Protein AF-0000000077402066 (afdb_homodimer)

Secondary structure (DSSP, 8-state):
-----------------------PPPGGG--HHHHHHHHHHHSGGGHHHHHHHHHHTT--HHHHTT--HHHHHHTT---HHHHHHHHHHHHHHHHHHHHHHHHHHHHHHHHHT--/-----------------------PPPGGG--HHHHHHHHHHHSGGGHHHHHHHHHHHT--HHHHTT--HHHHHHTT---HHHHHHHHHHHHHHHHHHHHHHHHHHHHHHHHHT--

InterPro domains:
  IPR001660 Sterile alpha motif domain [PF07647] (29-94)
  IPR001660 Sterile alpha motif domain [PS50105] (30-96)
  IPR001660 Sterile alpha motif domain [SM00454] (27-96)
  IPR013761 Sterile alpha motif/pointed domain superfamily [G3DSA:1.10.150.50] (25-103)
  IPR013761 Sterile alpha motif/pointed domain superfamily [SSF47769] (22-97)
  IPR052268 Sterile alpha motif domain-containing protein [PTHR20843] (14-109)

Foldseek 3Di:
DDPPDDPPPPDPPPPPPVPPPPPDDQLLPFWLVSVLVLCCVQVVVCSVPCNVLSVVVRDGSNNLLVDDLVNLVVSPDPPPVSSVSSRVSSVVSNVVSVVVVVVVVVVVVCVVPPD/DDPPPPPPPPPPPPPPPVPPPPPDDQLLPFWLVSVLVLCCVQVVVCSVPCSVLSVVVRDGSNNLLVDDLVNLVVSPDPPPVSSVSSRVSSVVSNVVSVVVVVVVVVVVVCVVPPD

Solvent-accessible surface area (backbone atoms only — not comparable to full-atom values): 13795 Å² total; per-residue (Å²): 132,80,74,80,77,79,80,72,77,73,78,78,76,73,77,74,76,75,82,61,75,71,71,76,80,58,53,67,71,32,45,45,70,53,40,50,53,51,39,44,73,76,40,45,94,45,29,89,78,42,50,65,48,42,58,73,66,59,38,22,23,52,53,54,70,65,58,47,69,67,56,49,38,71,66,67,48,74,56,61,70,58,43,53,50,51,45,52,52,47,52,52,49,49,43,52,50,47,50,51,51,51,52,51,52,52,52,54,53,50,59,71,68,49,132,137,79,83,75,74,74,77,74,74,70,77,79,75,74,78,72,72,75,80,62,73,72,70,74,79,56,54,68,71,31,45,45,68,52,41,50,54,50,40,42,72,76,39,48,95,45,28,89,79,43,48,63,48,43,58,74,66,59,39,23,22,54,54,56,70,64,59,47,71,67,56,48,38,71,66,65,49,73,54,62,70,60,44,52,51,51,44,51,54,48,52,51,47,49,45,51,50,48,51,52,52,52,52,52,52,50,52,54,54,50,58,69,67,49,130

Radius of gyration: 27.54 Å; Cα contacts (8 Å, |Δi|>4): 153; chains: 2; bounding box: 32×54×142 Å

Organism: Artemia franciscana (NCBI:txid6661)

Nearest PDB structures (foldseek):
  8bw8-assembly1_A  TM=9.800E-01  e=1.047E-07  Drosophila melanogaster
  3bs7-assembly2_B  TM=9.885E-01  e=1.954E-06  Drosophila melanogaster
  8bw9-assembly1_A  TM=9.525E-01  e=2.067E-06  Drosophila melanogaster
  5j8y-assembly2_D  TM=9.025E-01  e=4.362E-03  Drosophila melanogaster
  5j8y-assembly1_C  TM=8.971E-01  e=1.073E-02  Drosophila melanogaster

Sequence (230 aa):
MGAKENEESLPFVARTKSNRTTRPKPVYLWNSADVLKWFRRHCGDYYSEYADLLTKHGISGSSLLQLNEVMIREMGMVNNEHVQEIWRQIMKLKLKADIMELREFEKKKDMVWAPMGAKENEESLPFVARTKSNRTTRPKPVYLWNSADVLKWFRRHCGDYYSEYADLLTKHGISGSSLLQLNEVMIREMGMVNNEHVQEIWRQIMKLKLKADIMELREFEKKKDMVWAP

Structure (mmCIF, N/CA/C/O backbone):
data_AF-0000000077402066-model_v1
#
loop_
_entity.id
_entity.type
_entity.pdbx_description
1 polymer 'SAM domain-containing protein'
#
loop_
_atom_site.group_PDB
_atom_site.id
_atom_site.type_symbol
_atom_site.label_atom_id
_atom_site.label_alt_id
_atom_site.label_comp_id
_atom_site.label_asym_id
_atom_site.label_entity_id
_atom_site.label_seq_id
_atom_site.pdbx_PDB_ins_code
_atom_site.Cartn_x
_atom_site.Cartn_y
_atom_site.Cartn_z
_atom_site.occupancy
_atom_site.B_iso_or_equiv
_atom_site.auth_seq_id
_atom_site.auth_comp_id
_atom_site.auth_asym_id
_atom_site.auth_atom_id
_atom_site.pdbx_PDB_model_num
ATOM 1 N N . MET A 1 1 ? 3.834 21.859 -71.562 1 26.5 1 MET A N 1
ATOM 2 C CA . MET A 1 1 ? 3.699 20.469 -71.188 1 26.5 1 MET A CA 1
ATOM 3 C C . MET A 1 1 ? 3.633 20.344 -69.625 1 26.5 1 MET A C 1
ATOM 5 O O . MET A 1 1 ? 3.861 19.25 -69.062 1 26.5 1 MET A O 1
ATOM 9 N N . GLY A 1 2 ? 3.562 21.391 -68.875 1 24.86 2 GLY A N 1
ATOM 10 C CA . GLY A 1 2 ? 3.971 21.328 -67.5 1 24.86 2 GLY A CA 1
ATOM 11 C C . GLY A 1 2 ? 3.02 20.531 -66.625 1 24.86 2 GLY A C 1
ATOM 12 O O . GLY A 1 2 ? 1.8 20.688 -66.75 1 24.86 2 GLY A O 1
ATOM 13 N N . ALA A 1 3 ? 3.455 19.422 -66.125 1 26.2 3 ALA A N 1
ATOM 14 C CA . ALA A 1 3 ? 2.752 18.391 -65.375 1 26.2 3 ALA A CA 1
ATOM 15 C C . ALA A 1 3 ? 2.23 18.938 -64 1 26.2 3 ALA A C 1
ATOM 17 O O . ALA A 1 3 ? 2.992 19.094 -63.062 1 26.2 3 ALA A O 1
ATOM 18 N N . LYS A 1 4 ? 1.676 20.094 -63.906 1 32.38 4 LYS A N 1
ATOM 19 C CA . LYS A 1 4 ? 1.382 20.453 -62.531 1 32.38 4 LYS A CA 1
ATOM 20 C C . LYS A 1 4 ? 0.689 19.297 -61.812 1 32.38 4 LYS A C 1
ATOM 22 O O . LYS A 1 4 ? -0.25 18.703 -62.344 1 32.38 4 LYS A O 1
ATOM 27 N N . GLU A 1 5 ? 1.432 18.578 -60.875 1 29.83 5 GLU A N 1
ATOM 28 C CA . GLU A 1 5 ? 1.21 17.5 -59.906 1 29.83 5 GLU A CA 1
ATOM 29 C C . GLU A 1 5 ? -0.039 17.766 -59.062 1 29.83 5 GLU A C 1
ATOM 31 O O . GLU A 1 5 ? -0.333 18.922 -58.719 1 29.83 5 GLU A O 1
ATOM 36 N N . ASN A 1 6 ? -1.051 16.984 -59.219 1 32.62 6 ASN A N 1
ATOM 37 C CA . ASN A 1 6 ? -2.318 16.797 -58.531 1 32.62 6 ASN A CA 1
ATOM 38 C C . ASN A 1 6 ? -2.129 16.828 -57 1 32.62 6 ASN A C 1
ATOM 40 O O . ASN A 1 6 ? -1.264 16.125 -56.469 1 32.62 6 ASN A O 1
ATOM 44 N N . GLU A 1 7 ? -2.295 18.031 -56.344 1 32.41 7 GLU A N 1
ATOM 45 C CA . GLU A 1 7 ? -2.354 18.312 -54.906 1 32.41 7 GLU A CA 1
ATOM 46 C C . GLU A 1 7 ? -3.205 17.266 -54.188 1 32.41 7 GLU A C 1
ATOM 48 O O . GLU A 1 7 ? -4.422 17.219 -54.375 1 32.41 7 GLU A O 1
ATOM 53 N N . GLU A 1 8 ? -2.727 16 -54.156 1 33 8 GLU A N 1
ATOM 54 C CA . GLU A 1 8 ? -3.428 14.961 -53.406 1 33 8 GLU A CA 1
ATOM 55 C C . GLU A 1 8 ? -3.824 15.445 -52.031 1 33 8 GLU A C 1
ATOM 57 O O . GLU A 1 8 ? -3.002 16.016 -51.312 1 33 8 GLU A O 1
ATOM 62 N N . SER A 1 9 ? -5.141 15.82 -51.844 1 35.78 9 SER A N 1
ATOM 63 C CA . SER A 1 9 ? -5.887 16.156 -50.656 1 35.78 9 SER A CA 1
ATOM 64 C C . SER A 1 9 ? -5.578 15.172 -49.531 1 35.78 9 SER A C 1
ATOM 66 O O . SER A 1 9 ? -5.766 13.961 -49.688 1 35.78 9 SER A O 1
ATOM 68 N N . LEU A 1 10 ? -4.465 15.406 -48.906 1 35.56 10 LEU A N 1
ATOM 69 C CA . LEU A 1 10 ? -4.051 14.578 -47.75 1 35.56 10 LEU A CA 1
ATOM 70 C C . LEU A 1 10 ? -5.227 14.297 -46.844 1 35.56 10 LEU A C 1
ATOM 72 O O . LEU A 1 10 ? -6.059 15.172 -46.594 1 35.56 10 LEU A O 1
ATOM 76 N N . PRO A 1 11 ? -5.664 13.055 -46.75 1 34.28 11 PRO A N 1
ATOM 77 C CA . PRO A 1 11 ? -6.777 12.586 -45.906 1 34.28 11 PRO A CA 1
ATOM 78 C C . PRO A 1 11 ? -6.734 13.141 -44.5 1 34.28 11 PRO A C 1
ATOM 80 O O . PRO A 1 11 ? -5.656 13.484 -44 1 34.28 11 PRO A O 1
ATOM 83 N N . PHE A 1 12 ? -7.738 13.891 -44.031 1 33.59 12 PHE A N 1
ATOM 84 C CA . PHE A 1 12 ? -8.117 14.352 -42.719 1 33.59 12 PHE A CA 1
ATOM 85 C C . PHE A 1 12 ? -7.922 13.242 -41.688 1 33.59 12 PHE A C 1
ATOM 87 O O . PHE A 1 12 ? -8.586 12.203 -41.75 1 33.59 12 PHE A O 1
ATOM 94 N N . VAL A 1 13 ? -6.781 12.82 -41.375 1 32.56 13 VAL A N 1
ATOM 95 C CA . VAL A 1 13 ? -6.559 11.922 -40.25 1 32.56 13 VAL A CA 1
ATOM 96 C C . VAL A 1 13 ? -7.422 12.359 -39.062 1 32.56 13 VAL A C 1
ATOM 98 O O . VAL A 1 13 ? -7.312 13.492 -38.594 1 32.56 13 VAL A O 1
ATOM 101 N N . ALA A 1 14 ? -8.602 11.875 -38.969 1 29.83 14 ALA A N 1
ATOM 102 C CA . ALA A 1 14 ? -9.562 11.969 -37.875 1 29.83 14 ALA A CA 1
ATOM 103 C C . ALA A 1 14 ? -8.867 11.883 -36.531 1 29.83 14 ALA A C 1
ATOM 105 O O . AL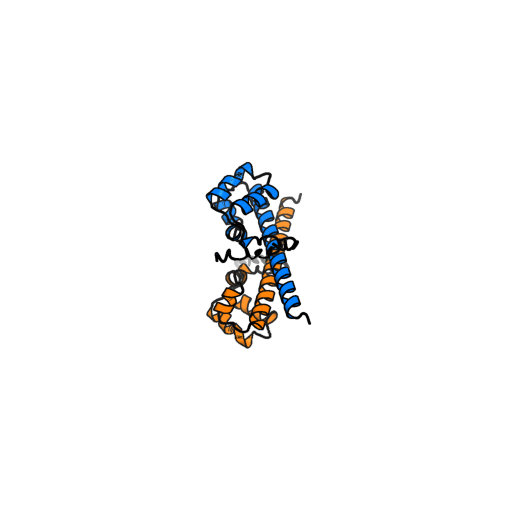A A 1 14 ? -8.148 10.922 -36.25 1 29.83 14 ALA A O 1
ATOM 106 N N . ARG A 1 15 ? -8.391 12.914 -35.969 1 31.98 15 ARG A N 1
ATOM 107 C CA . ARG A 1 15 ? -8.055 13.008 -34.531 1 31.98 15 ARG A CA 1
ATOM 108 C C . ARG A 1 15 ? -9.156 12.406 -33.688 1 31.98 15 ARG A C 1
ATOM 110 O O . ARG A 1 15 ? -10.266 12.945 -33.625 1 31.98 15 ARG A O 1
ATOM 117 N N . THR A 1 16 ? -9.562 11.133 -33.844 1 29.73 16 THR A N 1
ATOM 118 C CA . THR A 1 16 ? -10.531 10.547 -32.906 1 29.73 16 THR A CA 1
ATOM 119 C C . THR A 1 16 ? -10.25 10.984 -31.484 1 29.73 16 THR A C 1
ATOM 121 O O . THR A 1 16 ? -9.164 10.75 -30.953 1 29.73 16 THR A O 1
ATOM 124 N N . LYS A 1 17 ? -10.781 12.031 -31 1 34.97 17 LYS A N 1
ATOM 125 C CA . LYS A 1 17 ? -10.961 12.391 -29.594 1 34.97 17 LYS A CA 1
ATOM 126 C C . LYS A 1 17 ? -11.445 11.195 -28.781 1 34.97 17 LYS A C 1
ATOM 128 O O . LYS A 1 17 ? -12.562 10.719 -28.969 1 34.97 17 LYS A O 1
ATOM 133 N N . SER A 1 18 ? -10.914 10 -28.594 1 36.53 18 SER A N 1
ATOM 134 C CA . SER A 1 18 ? -11.438 8.945 -27.719 1 36.53 18 SER A CA 1
ATOM 135 C C . SER A 1 18 ? -12.086 9.531 -26.469 1 36.53 18 SER A C 1
ATOM 137 O O . SER A 1 18 ? -11.461 10.305 -25.734 1 36.53 18 SER A O 1
ATOM 139 N N . ASN A 1 19 ? -13.203 10.031 -26.281 1 36.97 19 ASN A N 1
ATOM 140 C CA . ASN A 1 19 ? -14.078 10.391 -25.172 1 36.97 19 ASN A CA 1
ATOM 141 C C . ASN A 1 19 ? -13.742 9.586 -23.922 1 36.97 19 ASN A C 1
ATOM 143 O O . ASN A 1 19 ? -14.633 9.227 -23.141 1 36.97 19 ASN A O 1
ATOM 147 N N . ARG A 1 20 ? -12.836 8.586 -23.859 1 42.88 20 ARG A N 1
ATOM 148 C CA . ARG A 1 20 ? -12.406 7.746 -22.75 1 42.88 20 ARG A CA 1
ATOM 149 C C . ARG A 1 20 ? -12.164 8.578 -21.484 1 42.88 20 ARG A C 1
ATOM 151 O O . ARG A 1 20 ? -11.414 9.555 -21.516 1 42.88 20 ARG A O 1
ATOM 158 N N . THR A 1 21 ? -13.109 8.977 -20.797 1 48.41 21 THR A N 1
ATOM 159 C CA . THR A 1 21 ? -12.836 9.508 -19.469 1 48.41 21 THR A CA 1
ATOM 160 C C . THR A 1 21 ? -11.445 9.102 -19 1 48.41 21 THR A C 1
ATOM 162 O O . THR A 1 21 ? -11.109 7.91 -18.984 1 48.41 21 THR A O 1
ATOM 165 N N . THR A 1 22 ? -10.461 9.836 -19.375 1 62.88 22 THR A N 1
ATOM 166 C CA . THR A 1 22 ? -9.055 9.531 -19.141 1 62.88 22 THR A CA 1
ATOM 167 C C . THR A 1 22 ? -8.852 8.945 -17.75 1 62.88 22 THR A C 1
ATOM 169 O O . THR A 1 22 ? -9.383 9.461 -16.766 1 62.88 22 THR A O 1
ATOM 172 N N . ARG A 1 23 ? -8.688 7.746 -17.656 1 76.88 23 ARG A N 1
ATOM 173 C CA . ARG A 1 23 ? -8.344 7.094 -16.406 1 76.88 23 ARG A CA 1
ATOM 174 C C . ARG A 1 23 ? -7.41 7.961 -15.57 1 76.88 23 ARG A C 1
ATOM 176 O O . ARG A 1 23 ? -6.469 8.555 -16.109 1 76.88 23 ARG A O 1
ATOM 183 N N . PRO A 1 24 ? -7.809 8.203 -14.461 1 88.25 24 PRO A N 1
ATOM 184 C CA . PRO A 1 24 ? -6.941 9.016 -13.609 1 88.25 24 PRO A CA 1
ATOM 185 C C . PRO A 1 24 ? -5.496 8.523 -13.594 1 88.25 24 PRO A C 1
ATOM 187 O O . PRO A 1 24 ? -5.25 7.312 -13.648 1 88.25 24 PRO A O 1
ATOM 190 N N . LYS A 1 25 ? -4.645 9.492 -13.727 1 95.06 25 LYS A N 1
ATOM 191 C CA . LYS A 1 25 ? -3.221 9.211 -13.578 1 95.06 25 LYS A CA 1
ATOM 192 C C . LYS A 1 25 ? -2.939 8.461 -12.281 1 95.06 25 LYS A C 1
ATOM 194 O O . LYS A 1 25 ? -3.311 8.922 -11.195 1 95.06 25 LYS A O 1
ATOM 199 N N . PRO A 1 26 ? -2.316 7.285 -12.352 1 96.5 26 PRO A N 1
ATOM 200 C CA . PRO A 1 26 ? -1.971 6.582 -11.109 1 96.5 26 PRO A CA 1
ATOM 201 C C . PRO A 1 26 ? -1.049 7.398 -10.211 1 96.5 26 PRO A C 1
ATOM 203 O O . PRO A 1 26 ? -0.18 8.125 -10.703 1 96.5 26 PRO A O 1
ATOM 206 N N . VAL A 1 27 ? -1.15 7.215 -8.961 1 98.25 27 VAL A N 1
ATOM 207 C CA . VAL A 1 27 ? -0.461 8.047 -7.98 1 98.25 27 VAL A CA 1
ATOM 208 C C . VAL A 1 27 ? 1.049 7.941 -8.18 1 98.25 27 VAL A C 1
ATOM 210 O O . VAL A 1 27 ? 1.766 8.938 -8.094 1 98.25 27 VAL A O 1
ATOM 213 N N . TYR A 1 28 ? 1.515 6.742 -8.398 1 96.44 28 TYR A N 1
ATOM 214 C CA . TYR A 1 28 ? 2.957 6.547 -8.5 1 96.44 28 TYR A CA 1
ATOM 215 C C . TYR A 1 28 ? 3.531 7.328 -9.672 1 96.44 28 TYR A C 1
ATOM 217 O O . TYR A 1 28 ? 4.746 7.512 -9.773 1 96.44 28 TYR A O 1
ATOM 225 N N . LEU A 1 29 ? 2.662 7.852 -10.516 1 97.81 29 LEU A N 1
ATOM 226 C CA . LEU A 1 29 ? 3.115 8.617 -11.672 1 97.81 29 LEU A CA 1
ATOM 227 C C . LEU A 1 29 ? 2.998 10.117 -11.406 1 97.81 29 LEU A C 1
ATOM 229 O O . LEU A 1 29 ? 3.346 10.93 -12.266 1 97.81 29 LEU A O 1
ATOM 233 N N . TRP A 1 30 ? 2.504 10.469 -10.281 1 98.69 30 TRP A N 1
ATOM 234 C CA . TRP A 1 30 ? 2.389 11.883 -9.93 1 98.69 30 TRP A CA 1
ATOM 235 C C . TRP A 1 30 ? 3.764 12.531 -9.828 1 98.69 30 TRP A C 1
ATOM 237 O O . TRP A 1 30 ? 4.703 11.938 -9.305 1 98.69 30 TRP A O 1
ATOM 247 N N . ASN A 1 31 ? 3.9 13.75 -10.32 1 98.5 31 ASN A N 1
ATOM 248 C CA . ASN A 1 31 ? 5.047 14.594 -10.008 1 98.5 31 ASN A CA 1
ATOM 249 C C . ASN A 1 31 ? 4.781 15.461 -8.781 1 98.5 31 ASN A C 1
ATOM 251 O O . ASN A 1 31 ? 3.738 15.328 -8.133 1 98.5 31 ASN A O 1
ATOM 255 N N . SER A 1 32 ? 5.738 16.344 -8.445 1 98.62 32 SER A N 1
ATOM 256 C CA . SER A 1 32 ? 5.629 17.172 -7.254 1 98.62 32 SER A CA 1
ATOM 257 C C . SER A 1 32 ? 4.426 18.109 -7.34 1 98.62 32 SER A C 1
ATOM 259 O O . SER A 1 32 ? 3.768 18.375 -6.332 1 98.62 32 SER A O 1
ATOM 261 N N . ALA A 1 33 ? 4.164 18.609 -8.477 1 98.69 33 ALA A N 1
ATOM 262 C CA . ALA A 1 33 ? 3.02 19.5 -8.641 1 98.69 33 ALA A CA 1
ATOM 263 C C . ALA A 1 33 ? 1.71 18.766 -8.375 1 98.69 33 ALA A C 1
ATOM 265 O O . ALA A 1 33 ? 0.797 19.312 -7.754 1 98.69 33 ALA A O 1
ATOM 266 N N . ASP A 1 34 ? 1.646 17.547 -8.852 1 98.75 34 ASP A N 1
ATOM 267 C CA . ASP A 1 34 ? 0.473 16.719 -8.594 1 98.75 34 ASP A CA 1
ATOM 268 C C . ASP A 1 34 ? 0.305 16.469 -7.098 1 98.75 34 ASP A C 1
ATOM 270 O O . ASP A 1 34 ? -0.813 16.484 -6.578 1 98.75 34 ASP A O 1
ATOM 274 N N . VAL A 1 35 ? 1.414 16.234 -6.402 1 98.88 35 VAL A N 1
ATOM 275 C CA . VAL A 1 35 ? 1.376 15.984 -4.961 1 98.88 35 VAL A CA 1
ATOM 276 C C . VAL A 1 35 ? 0.878 17.234 -4.238 1 98.88 35 VAL A C 1
ATOM 278 O O . VAL A 1 35 ? 0.05 17.141 -3.328 1 98.88 35 VAL A O 1
ATOM 281 N N . LEU A 1 36 ? 1.375 18.359 -4.641 1 98.81 36 LEU A N 1
ATOM 282 C CA . LEU A 1 36 ? 0.967 19.609 -4.004 1 98.81 36 LEU A CA 1
ATOM 283 C C . LEU A 1 36 ? -0.523 19.859 -4.211 1 98.81 36 LEU A C 1
ATOM 285 O O . LEU A 1 36 ? -1.207 20.328 -3.301 1 98.81 36 LEU A O 1
ATOM 289 N N . LYS A 1 37 ? -1.044 19.578 -5.359 1 98.69 37 LYS A N 1
ATOM 290 C CA . LYS A 1 37 ? -2.473 19.719 -5.625 1 98.69 37 LYS A CA 1
ATOM 291 C C . LYS A 1 37 ? -3.295 18.828 -4.699 1 98.69 37 LYS A C 1
ATOM 293 O O . LYS A 1 37 ? -4.285 19.266 -4.113 1 98.69 37 LYS A O 1
ATOM 298 N N . TRP A 1 38 ? -2.932 17.625 -4.566 1 98.88 38 TRP A N 1
ATOM 299 C CA . TRP A 1 38 ? -3.588 16.703 -3.645 1 98.88 38 TRP A CA 1
ATOM 300 C C . TRP A 1 38 ? -3.52 17.219 -2.213 1 98.88 38 TRP A C 1
ATOM 302 O O . TRP A 1 38 ? -4.52 17.203 -1.489 1 98.88 38 TRP A O 1
ATOM 312 N N . PHE A 1 39 ? -2.281 17.688 -1.854 1 98.88 39 PHE A N 1
ATOM 313 C CA . PHE A 1 39 ? -2.049 18.172 -0.501 1 98.88 39 PHE A CA 1
ATOM 314 C C . PHE A 1 39 ? -2.957 19.359 -0.194 1 98.88 39 PHE A C 1
ATOM 316 O O . PHE A 1 39 ? -3.545 19.438 0.887 1 98.88 39 PHE A O 1
ATOM 323 N N . ARG A 1 40 ? -3.064 20.172 -1.109 1 98.69 40 ARG A N 1
ATOM 324 C CA . ARG A 1 40 ? -3.936 21.328 -0.956 1 98.69 40 ARG A CA 1
ATOM 325 C C . ARG A 1 40 ? -5.387 20.906 -0.764 1 98.69 40 ARG A C 1
ATOM 327 O O . ARG A 1 40 ? -6.109 21.5 0.047 1 98.69 40 ARG A O 1
ATOM 334 N N . ARG A 1 41 ? -5.797 19.938 -1.441 1 98.56 41 ARG A N 1
ATOM 335 C CA . ARG A 1 41 ? -7.18 19.469 -1.422 1 98.56 41 ARG A CA 1
ATOM 336 C C . ARG A 1 41 ? -7.484 18.719 -0.136 1 98.56 41 ARG A C 1
ATOM 338 O O . ARG A 1 41 ? -8.555 18.875 0.449 1 98.56 41 ARG A O 1
ATOM 345 N N . HIS A 1 42 ? -6.586 17.953 0.382 1 98.38 42 HIS A N 1
ATOM 346 C CA . HIS A 1 42 ? -6.875 17 1.454 1 98.38 42 HIS A CA 1
ATOM 347 C C . HIS A 1 42 ? -6.281 17.484 2.779 1 98.38 42 HIS A C 1
ATOM 349 O O . HIS A 1 42 ? -6.723 17.047 3.848 1 98.38 42 HIS A O 1
ATOM 355 N N . CYS A 1 43 ? -5.277 18.297 2.662 1 97.94 43 CYS A N 1
ATOM 356 C CA . CYS A 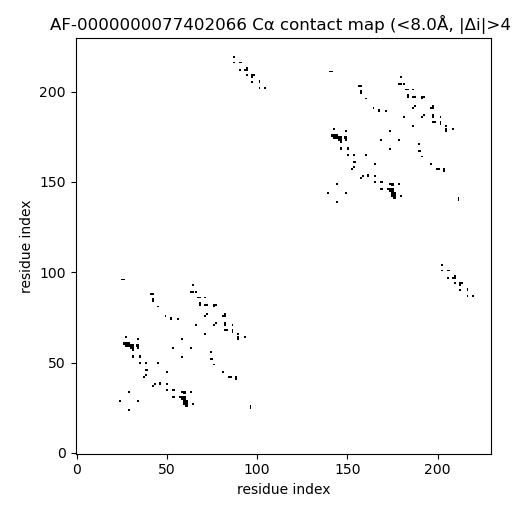1 43 ? -4.633 18.875 3.84 1 97.94 43 CYS A CA 1
ATOM 357 C C . CYS A 1 43 ? -4.594 20.391 3.756 1 97.94 43 CYS A C 1
ATOM 359 O O . CYS A 1 43 ? -3.588 21.016 4.105 1 97.94 43 CYS A O 1
ATOM 361 N N . GLY A 1 44 ? -5.621 20.953 3.365 1 97.88 44 GLY A N 1
ATOM 362 C CA . GLY A 1 44 ? -5.699 22.375 3.08 1 97.88 44 GLY A CA 1
ATOM 363 C C . GLY A 1 44 ? -5.363 23.234 4.277 1 97.88 44 GLY A C 1
ATOM 364 O O . GLY A 1 44 ? -4.707 24.281 4.137 1 97.88 44 GLY A O 1
ATOM 365 N N . ASP A 1 45 ? -5.77 22.812 5.418 1 96.88 45 ASP A N 1
ATOM 366 C CA . ASP A 1 45 ? -5.562 23.578 6.645 1 96.88 45 ASP A CA 1
ATOM 367 C C . ASP A 1 45 ? -4.074 23.75 6.945 1 96.88 45 ASP A C 1
ATOM 369 O O . ASP A 1 45 ? -3.678 24.672 7.652 1 96.88 45 ASP A O 1
ATOM 373 N N . TYR A 1 46 ? -3.354 22.875 6.324 1 96.38 46 TYR A N 1
ATOM 374 C CA . TYR A 1 46 ? -1.93 22.844 6.641 1 96.38 46 TYR A CA 1
ATOM 375 C C . TYR A 1 46 ? -1.092 23.219 5.422 1 96.38 46 TYR A C 1
ATOM 377 O O . TYR A 1 46 ? 0.137 23.125 5.453 1 96.38 46 TYR A O 1
ATOM 385 N N . TYR A 1 47 ? -1.734 23.578 4.414 1 97.44 47 TYR A N 1
ATOM 386 C CA . TYR A 1 47 ? -1.043 23.797 3.148 1 97.44 47 TYR A CA 1
ATOM 387 C C . TYR A 1 47 ? -0.023 24.922 3.277 1 97.44 47 TYR A C 1
ATOM 389 O O . TYR A 1 47 ? 1.136 24.766 2.885 1 97.44 47 TYR A O 1
ATOM 397 N N . SER A 1 48 ? -0.411 26.062 3.785 1 97.38 48 SER A N 1
ATOM 398 C CA . SER A 1 48 ? 0.464 27.219 3.885 1 97.38 48 SER A CA 1
ATOM 399 C C . SER A 1 48 ? 1.7 26.922 4.723 1 97.38 48 SER A C 1
ATOM 401 O O . SER A 1 48 ? 2.779 27.453 4.469 1 97.38 48 SER A O 1
ATOM 403 N N . GLU A 1 49 ? 1.512 26.047 5.613 1 97.81 49 GLU A N 1
ATOM 404 C CA . GLU A 1 49 ? 2.586 25.75 6.555 1 97.81 49 GLU A CA 1
ATOM 405 C C . GLU A 1 49 ? 3.578 24.75 5.965 1 97.81 49 GLU A C 1
ATOM 407 O O . GLU A 1 49 ? 4.781 24.844 6.215 1 97.81 49 GLU A O 1
ATOM 412 N N . TYR A 1 50 ? 3.086 23.844 5.137 1 98.25 50 TYR A N 1
ATOM 413 C CA . TYR A 1 50 ? 3.939 22.688 4.871 1 98.25 50 TYR A CA 1
ATOM 414 C C . TYR A 1 50 ? 4.211 22.531 3.379 1 98.25 50 TYR A C 1
ATOM 416 O O . TYR A 1 50 ? 5.059 21.734 2.973 1 98.25 50 TYR A O 1
ATOM 424 N N . ALA A 1 51 ? 3.545 23.219 2.523 1 98.19 51 ALA A N 1
ATOM 425 C CA . ALA A 1 51 ? 3.717 23.062 1.081 1 98.19 51 ALA A CA 1
ATOM 426 C C . ALA A 1 51 ? 5.18 23.234 0.681 1 98.19 51 ALA A C 1
ATOM 428 O O . ALA A 1 51 ? 5.691 22.484 -0.162 1 98.19 51 ALA A O 1
ATOM 429 N N . ASP A 1 52 ? 5.832 24.203 1.217 1 98.19 52 ASP A N 1
ATOM 430 C CA . ASP A 1 52 ? 7.227 24.469 0.886 1 98.19 52 ASP A CA 1
ATOM 431 C C . ASP A 1 52 ? 8.117 23.297 1.25 1 98.19 52 ASP A C 1
ATOM 433 O O . ASP A 1 52 ? 9.117 23.031 0.577 1 98.19 52 ASP A O 1
ATOM 437 N N . LEU A 1 53 ? 7.82 22.594 2.309 1 98.38 53 LEU A N 1
ATOM 438 C CA . LEU A 1 53 ? 8.594 21.438 2.715 1 98.38 53 LEU A CA 1
ATOM 439 C C . LEU A 1 53 ? 8.469 20.312 1.685 1 98.38 53 LEU A C 1
ATOM 441 O O . LEU A 1 53 ? 9.461 19.656 1.349 1 98.38 53 LEU A O 1
ATOM 445 N N . LEU A 1 54 ? 7.246 20.094 1.197 1 98.44 54 LEU A N 1
ATOM 446 C CA . LEU A 1 54 ? 7.043 19.094 0.162 1 98.44 54 LEU A CA 1
ATOM 447 C C . LEU A 1 54 ? 7.832 19.438 -1.096 1 98.44 54 LEU A C 1
ATOM 449 O O . LEU A 1 54 ? 8.477 18.562 -1.689 1 98.44 54 LEU A O 1
ATOM 453 N N . THR A 1 55 ? 7.77 20.672 -1.408 1 98.19 55 THR A N 1
ATOM 454 C CA . THR A 1 55 ? 8.477 21.156 -2.592 1 98.19 55 THR A CA 1
ATOM 455 C C . THR A 1 55 ? 9.984 21.016 -2.416 1 98.19 55 THR A C 1
ATOM 457 O O . THR A 1 55 ? 10.672 20.5 -3.303 1 98.19 55 THR A O 1
ATOM 460 N N . LYS A 1 56 ? 10.484 21.422 -1.361 1 98.31 56 LYS A N 1
ATOM 461 C CA . LYS A 1 56 ? 11.906 21.375 -1.045 1 98.31 56 LYS A CA 1
ATOM 462 C C . LYS A 1 56 ? 12.445 19.953 -1.117 1 98.31 56 LYS A C 1
ATOM 464 O O . LYS A 1 56 ? 13.562 19.719 -1.582 1 98.31 56 LYS A O 1
ATOM 469 N N . HIS A 1 57 ? 11.648 19.031 -0.699 1 98.19 57 HIS A N 1
ATOM 470 C CA . HIS A 1 57 ? 12.086 17.641 -0.653 1 98.19 57 HIS A CA 1
ATOM 471 C C . HIS A 1 57 ? 11.719 16.906 -1.938 1 98.19 57 HIS A C 1
ATOM 473 O O . HIS A 1 57 ? 12.039 15.719 -2.096 1 98.19 57 HIS A O 1
ATOM 479 N N . GLY A 1 58 ? 11.109 17.531 -2.816 1 98.25 58 GLY A N 1
ATOM 480 C CA . GLY A 1 58 ? 10.789 16.953 -4.109 1 98.25 58 GLY A CA 1
ATOM 481 C C . GLY A 1 58 ? 9.914 15.719 -4.008 1 98.25 58 GLY A C 1
ATOM 482 O O . GLY A 1 58 ? 10.156 14.727 -4.695 1 98.25 58 GLY A O 1
ATOM 483 N N . ILE A 1 59 ? 8.891 15.836 -3.137 1 98.75 59 ILE A N 1
ATOM 484 C CA . ILE A 1 59 ? 8.016 14.688 -2.924 1 98.75 59 ILE A CA 1
ATOM 485 C C . ILE A 1 59 ? 7.168 14.445 -4.172 1 98.75 59 ILE A C 1
ATOM 487 O O . ILE A 1 59 ? 6.348 15.281 -4.547 1 98.75 59 ILE A O 1
ATOM 491 N N . SER A 1 60 ? 7.426 13.32 -4.816 1 98.69 60 SER A N 1
ATOM 492 C CA . SER A 1 60 ? 6.594 12.82 -5.906 1 98.69 60 SER A CA 1
ATOM 493 C C . SER A 1 60 ? 5.578 11.805 -5.398 1 98.69 60 SER A C 1
ATOM 495 O O . SER A 1 60 ? 5.551 11.484 -4.211 1 98.69 60 SER A O 1
ATOM 497 N N . GLY A 1 61 ? 4.715 11.32 -6.297 1 98.75 61 GLY A N 1
ATOM 498 C CA . GLY A 1 61 ? 3.773 10.273 -5.922 1 98.75 61 GLY A CA 1
ATOM 499 C C . GLY A 1 61 ? 4.449 9.031 -5.375 1 98.75 61 GLY A C 1
ATOM 500 O O . GLY A 1 61 ? 3.994 8.453 -4.383 1 98.75 61 GLY A O 1
ATOM 501 N N . SER A 1 62 ? 5.492 8.664 -6.051 1 97.12 62 SER A N 1
ATOM 502 C CA . SER A 1 62 ? 6.234 7.477 -5.633 1 97.12 62 SER A CA 1
ATOM 503 C C . SER A 1 62 ? 6.797 7.652 -4.227 1 97.12 62 SER A C 1
ATOM 505 O O . SER A 1 62 ? 6.73 6.734 -3.404 1 97.12 62 SER A O 1
ATOM 507 N N . SER A 1 63 ? 7.332 8.805 -3.949 1 97.81 63 SER A N 1
ATOM 508 C CA . SER A 1 63 ? 7.855 9.078 -2.615 1 97.81 63 SER A CA 1
ATOM 509 C C . SER A 1 63 ? 6.727 9.203 -1.595 1 97.81 63 SER A C 1
ATOM 511 O O . SER A 1 63 ? 6.852 8.727 -0.463 1 97.81 63 SER A O 1
ATOM 513 N N . LEU A 1 64 ? 5.652 9.867 -1.999 1 98.69 64 LEU A N 1
ATOM 514 C CA . LEU A 1 64 ? 4.496 10.062 -1.13 1 98.69 64 LEU A CA 1
ATOM 515 C C . LEU A 1 64 ? 3.971 8.727 -0.61 1 98.69 64 LEU A C 1
ATOM 517 O O . LEU A 1 64 ? 3.686 8.594 0.582 1 98.69 64 LEU A O 1
ATOM 521 N N . LEU A 1 65 ? 3.928 7.75 -1.436 1 97.25 65 LEU A N 1
ATOM 522 C CA . LEU A 1 65 ? 3.385 6.438 -1.103 1 97.25 65 LEU A CA 1
ATOM 523 C C . LEU A 1 65 ? 4.324 5.68 -0.17 1 97.25 65 LEU A C 1
ATOM 525 O O . LEU A 1 65 ? 3.936 4.672 0.427 1 97.25 65 LEU A O 1
ATOM 529 N N . GLN A 1 66 ? 5.465 6.133 -0.024 1 95.75 66 GLN A N 1
ATOM 530 C CA . GLN A 1 66 ? 6.438 5.461 0.832 1 95.75 66 GLN A CA 1
ATOM 531 C C . GLN A 1 66 ? 6.547 6.152 2.188 1 95.75 66 GLN A C 1
ATOM 533 O O . GLN A 1 66 ? 7.215 5.652 3.094 1 95.75 66 GLN A O 1
ATOM 538 N N . LEU A 1 67 ? 5.91 7.219 2.369 1 97.06 67 LEU A N 1
ATOM 539 C CA . LEU A 1 67 ? 6.039 7.977 3.609 1 97.06 67 LEU A CA 1
ATOM 540 C C . LEU A 1 67 ? 5.406 7.227 4.773 1 97.06 67 LEU A C 1
ATOM 542 O O . LEU A 1 67 ? 4.402 6.531 4.598 1 97.06 67 LEU A O 1
ATOM 546 N N . ASN A 1 68 ? 6.023 7.352 5.863 1 94.75 68 ASN A N 1
ATOM 547 C CA . ASN A 1 68 ? 5.441 7 7.156 1 94.75 68 ASN A CA 1
ATOM 548 C C . ASN A 1 68 ? 5.535 8.156 8.141 1 94.75 68 ASN A C 1
ATOM 550 O O . ASN A 1 68 ? 6.031 9.234 7.805 1 94.75 68 ASN A O 1
ATOM 554 N N . GLU A 1 69 ? 5.02 7.977 9.32 1 95.25 69 GLU A N 1
ATOM 555 C CA . GLU A 1 69 ? 4.961 9.055 10.305 1 95.25 69 GLU A CA 1
ATOM 556 C C . GLU A 1 69 ? 6.355 9.602 10.602 1 95.25 69 GLU A C 1
ATOM 558 O O . GLU A 1 69 ? 6.539 10.812 10.711 1 95.25 69 GLU A O 1
ATOM 563 N N . VAL A 1 70 ? 7.285 8.734 10.711 1 96.25 70 VAL A N 1
ATOM 564 C CA . VAL A 1 70 ? 8.656 9.117 11.047 1 96.25 70 VAL A CA 1
ATOM 565 C C . VAL A 1 70 ? 9.234 9.992 9.938 1 96.25 70 VAL A C 1
ATOM 567 O O . VAL A 1 70 ? 9.812 11.047 10.211 1 96.25 70 VAL A O 1
ATOM 570 N N . MET A 1 71 ? 9.031 9.602 8.766 1 97.5 71 MET A N 1
ATOM 571 C CA . MET A 1 71 ? 9.555 10.328 7.609 1 97.5 71 MET A CA 1
ATOM 572 C C . MET A 1 71 ? 8.891 11.703 7.488 1 97.5 71 MET A C 1
ATOM 574 O O . MET A 1 71 ? 9.547 12.68 7.137 1 97.5 71 MET A O 1
ATOM 578 N N . ILE A 1 72 ? 7.637 11.773 7.793 1 98.19 72 ILE A N 1
ATOM 579 C CA . ILE A 1 72 ? 6.895 13.031 7.754 1 98.19 72 ILE A CA 1
ATOM 580 C C . ILE A 1 72 ? 7.48 14.008 8.766 1 98.19 72 ILE A C 1
ATOM 582 O O . ILE A 1 72 ? 7.742 15.164 8.445 1 98.19 72 ILE A O 1
ATOM 586 N N . ARG A 1 73 ? 7.828 13.508 9.898 1 97.75 73 ARG A N 1
ATOM 587 C CA . ARG A 1 73 ? 8.422 14.336 10.945 1 97.75 73 ARG A CA 1
ATOM 588 C C . ARG A 1 73 ? 9.828 14.781 10.555 1 97.75 73 ARG A C 1
ATOM 590 O O . ARG A 1 73 ? 10.211 15.93 10.812 1 97.75 73 ARG A O 1
ATOM 597 N N . GLU A 1 74 ? 10.477 13.891 9.961 1 97.5 74 GLU A N 1
ATOM 598 C CA . GLU A 1 74 ? 11.852 14.172 9.547 1 97.5 74 GLU A CA 1
ATOM 599 C C . GLU A 1 74 ? 11.891 15.281 8.5 1 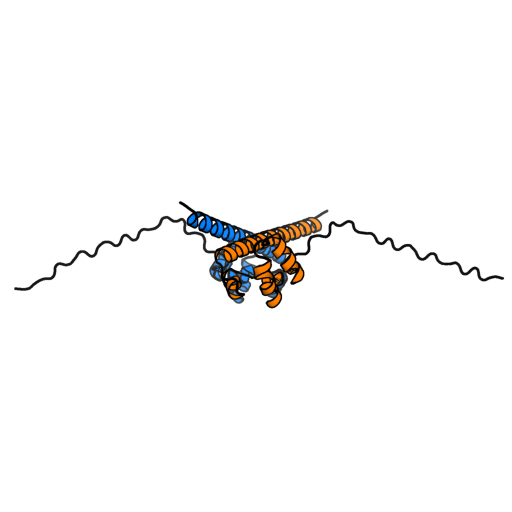97.5 74 GLU A C 1
ATOM 601 O O . GLU A 1 74 ? 12.898 15.977 8.367 1 97.5 74 GLU A O 1
ATOM 606 N N . MET A 1 75 ? 10.859 15.492 7.785 1 97.38 75 MET A N 1
ATOM 607 C CA . MET A 1 75 ? 10.781 16.547 6.773 1 97.38 75 MET A CA 1
ATOM 608 C C . MET A 1 75 ? 10.562 17.906 7.418 1 97.38 75 MET A C 1
ATOM 610 O O . MET A 1 75 ? 10.68 18.938 6.754 1 97.38 75 MET A O 1
ATOM 614 N N . GLY A 1 76 ? 10.172 17.844 8.734 1 97.62 76 GLY A N 1
ATOM 615 C CA . GLY A 1 76 ? 10.078 19.125 9.445 1 97.62 76 GLY A CA 1
ATOM 616 C C . GLY A 1 76 ? 8.68 19.422 9.945 1 97.62 76 GLY A C 1
ATOM 617 O O . GLY A 1 76 ? 8.438 20.484 10.516 1 97.62 76 GLY A O 1
ATOM 618 N N . MET A 1 77 ? 7.797 18.531 9.766 1 97.31 77 MET A N 1
ATOM 619 C CA . MET A 1 77 ? 6.457 18.688 10.32 1 97.31 77 MET A CA 1
ATOM 620 C C . MET A 1 77 ? 6.387 18.141 11.742 1 97.31 77 MET A C 1
ATOM 622 O O . MET A 1 77 ? 6.348 16.938 11.945 1 97.31 77 MET A O 1
ATOM 626 N N . VAL A 1 78 ? 6.242 19.047 12.664 1 93.56 78 VAL A N 1
ATOM 627 C CA . VAL A 1 78 ? 6.523 18.594 14.023 1 93.56 78 VAL A CA 1
ATOM 628 C C . VAL A 1 78 ? 5.254 18.672 14.867 1 93.56 78 VAL A C 1
ATOM 630 O O . VAL A 1 78 ? 5.176 18.062 15.938 1 93.56 78 VAL A O 1
ATOM 633 N N . ASN A 1 79 ? 4.246 19.406 14.484 1 96.88 79 ASN A N 1
ATOM 634 C CA . ASN A 1 79 ? 2.986 19.391 15.219 1 96.88 79 ASN A CA 1
ATOM 635 C C . ASN A 1 79 ? 2.305 18.031 15.141 1 96.88 79 ASN A C 1
ATOM 637 O O . ASN A 1 79 ? 1.97 17.562 14.047 1 96.88 79 ASN A O 1
ATOM 641 N N . ASN A 1 80 ? 2.1 17.438 16.234 1 96.25 80 ASN A N 1
ATOM 642 C CA . ASN A 1 80 ? 1.627 16.047 16.297 1 96.25 80 ASN A CA 1
ATOM 643 C C . ASN A 1 80 ? 0.248 15.898 15.664 1 96.25 80 ASN A C 1
ATOM 645 O O . ASN A 1 80 ? 0 14.938 14.938 1 96.25 80 ASN A O 1
ATOM 649 N N . GLU A 1 81 ? -0.601 16.781 15.953 1 96.12 81 GLU A N 1
ATOM 650 C CA . GLU A 1 81 ? -1.938 16.719 15.375 1 96.12 81 GLU A CA 1
ATOM 651 C C . GLU A 1 81 ? -1.879 16.812 13.852 1 96.12 81 GLU A C 1
ATOM 653 O O . GLU A 1 81 ? -2.576 16.078 13.148 1 96.12 81 GLU A O 1
ATOM 658 N N . HIS A 1 82 ? -1.041 17.719 13.383 1 97.81 82 HIS A N 1
ATOM 659 C CA . HIS A 1 82 ? -0.873 17.875 11.945 1 97.81 82 HIS A CA 1
ATOM 660 C C . HIS A 1 82 ? -0.292 16.609 11.312 1 97.81 82 HIS A C 1
ATOM 662 O O . HIS A 1 82 ? -0.794 16.141 10.297 1 97.81 82 HIS A O 1
ATOM 668 N N . VAL A 1 83 ? 0.696 16.109 11.969 1 97.56 83 VAL A N 1
ATOM 669 C CA . VAL A 1 83 ? 1.37 14.922 11.469 1 97.56 83 VAL A CA 1
ATOM 670 C C . VAL A 1 83 ? 0.38 13.766 11.391 1 97.56 83 VAL A C 1
ATOM 672 O O . VAL A 1 83 ? 0.322 13.055 10.383 1 97.56 83 VAL A O 1
ATOM 675 N N . GLN A 1 84 ? -0.416 13.594 12.422 1 96.75 84 GLN A N 1
ATOM 676 C CA . GLN A 1 84 ? -1.389 12.508 12.461 1 96.75 84 GLN A CA 1
ATOM 677 C C . GLN A 1 84 ? -2.43 12.664 11.352 1 96.75 84 GLN A C 1
ATOM 679 O O . GLN A 1 84 ? -2.805 11.688 10.703 1 96.75 84 GLN A O 1
ATOM 684 N N . GLU A 1 85 ? -2.836 13.836 11.141 1 97.62 85 GLU A N 1
ATOM 685 C CA . GLU A 1 85 ? -3.842 14.062 10.109 1 97.62 85 GLU A CA 1
ATOM 686 C C . GLU A 1 85 ? -3.258 13.859 8.711 1 97.62 85 GLU A C 1
ATOM 688 O O . GLU A 1 85 ? -3.9 13.258 7.848 1 97.62 85 GLU A O 1
ATOM 693 N N . ILE A 1 86 ? -2.123 14.336 8.492 1 98.31 86 ILE A N 1
ATOM 694 C CA . ILE A 1 86 ? -1.453 14.156 7.211 1 98.31 86 ILE A CA 1
ATOM 695 C C . ILE A 1 86 ? -1.222 12.672 6.953 1 98.31 86 ILE A C 1
ATOM 697 O O . ILE A 1 86 ? -1.476 12.172 5.852 1 98.31 86 ILE A O 1
ATOM 701 N N . TRP A 1 87 ? -0.748 12.016 7.961 1 98.19 87 TRP A N 1
ATOM 702 C CA . TRP A 1 87 ? -0.524 10.578 7.832 1 98.19 87 TRP A CA 1
ATOM 703 C C . TRP A 1 87 ? -1.825 9.852 7.512 1 98.19 87 TRP A C 1
ATOM 705 O O . TRP A 1 87 ? -1.848 8.953 6.668 1 98.19 87 TRP A O 1
ATOM 715 N N . ARG A 1 88 ? -2.885 10.164 8.164 1 98 88 ARG A N 1
ATOM 716 C CA . ARG A 1 88 ? -4.195 9.594 7.879 1 98 88 ARG A CA 1
ATOM 717 C C . ARG A 1 88 ? -4.57 9.773 6.414 1 98 88 ARG A C 1
ATOM 719 O O . ARG A 1 88 ? -5.055 8.836 5.77 1 98 88 ARG A O 1
ATOM 726 N N . GLN A 1 89 ? -4.359 10.984 5.891 1 98.56 89 GLN A N 1
ATOM 727 C CA . GLN A 1 89 ? -4.695 11.258 4.5 1 98.56 89 GLN A CA 1
ATOM 728 C C . GLN A 1 89 ? -3.812 10.453 3.551 1 98.56 89 GLN A C 1
ATOM 730 O O . GLN A 1 89 ? -4.277 9.992 2.508 1 98.56 89 GLN A O 1
ATOM 735 N N . ILE A 1 90 ? -2.592 10.281 3.902 1 98.62 90 ILE A N 1
ATOM 736 C CA . ILE A 1 90 ? -1.683 9.484 3.084 1 98.62 90 ILE A CA 1
ATOM 737 C C . ILE A 1 90 ? -2.117 8.023 3.1 1 98.62 90 ILE A C 1
ATOM 739 O O . ILE A 1 90 ? -2.113 7.355 2.061 1 98.62 90 ILE A O 1
ATOM 743 N N . MET A 1 91 ? -2.453 7.52 4.227 1 97.69 91 MET A N 1
ATOM 744 C CA . MET A 1 91 ? -2.934 6.145 4.312 1 97.69 91 MET A CA 1
ATOM 745 C C . MET A 1 91 ? -4.172 5.945 3.445 1 97.69 91 MET A C 1
ATOM 747 O O . MET A 1 91 ? -4.293 4.934 2.752 1 97.69 91 MET A O 1
ATOM 751 N N . LYS A 1 92 ? -5.078 6.852 3.463 1 98.44 92 LYS A N 1
ATOM 752 C CA . LYS A 1 92 ? -6.273 6.793 2.625 1 98.44 92 LYS A CA 1
ATOM 753 C C . LYS A 1 92 ? -5.906 6.805 1.143 1 98.44 92 LYS A C 1
ATOM 755 O O . LYS A 1 92 ? -6.523 6.105 0.338 1 98.44 92 LYS A O 1
ATOM 760 N N . LEU A 1 93 ? -5.004 7.602 0.833 1 98.38 93 LEU A N 1
ATOM 761 C CA . LEU A 1 93 ? -4.535 7.672 -0.546 1 98.38 93 LEU A CA 1
ATOM 762 C C . LEU A 1 93 ? -3.951 6.336 -0.991 1 98.38 93 LEU A C 1
ATOM 764 O O . LEU A 1 93 ? -4.203 5.887 -2.109 1 98.38 93 LEU A O 1
ATOM 768 N N . LYS A 1 94 ? -3.084 5.754 -0.118 1 97.56 94 LYS A N 1
ATOM 769 C CA . LYS A 1 94 ? -2.504 4.449 -0.412 1 97.56 94 LYS A CA 1
ATOM 770 C C . LYS A 1 94 ? -3.59 3.412 -0.68 1 97.56 94 LYS A C 1
ATOM 772 O O . LYS A 1 94 ? -3.496 2.637 -1.635 1 97.56 94 LYS A O 1
ATOM 777 N N . LEU A 1 95 ? -4.57 3.414 0.126 1 97.88 95 LEU A N 1
ATOM 778 C CA . LEU A 1 95 ? -5.688 2.486 -0.026 1 97.88 95 LEU A CA 1
ATOM 779 C C . LEU A 1 95 ? -6.398 2.703 -1.357 1 97.88 95 LEU A C 1
ATOM 781 O O . LEU A 1 95 ? -6.648 1.749 -2.096 1 97.88 95 LEU A O 1
ATOM 785 N N . LYS A 1 96 ? -6.715 3.871 -1.611 1 97.81 96 LYS A N 1
ATOM 786 C CA . LYS A 1 96 ? -7.383 4.199 -2.869 1 97.81 96 LYS A CA 1
ATOM 787 C C . LYS A 1 96 ? -6.535 3.771 -4.066 1 97.81 96 LYS A C 1
ATOM 789 O O . LYS A 1 96 ? -7.055 3.201 -5.027 1 97.81 96 LYS A O 1
ATOM 794 N N . ALA A 1 97 ? -5.25 4.117 -4.016 1 96.88 97 ALA A N 1
ATOM 795 C CA . ALA A 1 97 ? -4.344 3.762 -5.102 1 96.88 97 ALA A CA 1
ATOM 796 C C . ALA A 1 97 ? -4.32 2.252 -5.324 1 96.88 97 ALA A C 1
ATOM 798 O O . ALA A 1 97 ? -4.363 1.783 -6.465 1 96.88 97 ALA A O 1
ATOM 799 N N . ASP A 1 98 ? -4.258 1.48 -4.234 1 96.5 98 ASP A N 1
ATOM 800 C CA . ASP A 1 98 ? -4.215 0.025 -4.328 1 96.5 98 ASP A CA 1
ATOM 801 C C . ASP A 1 98 ? -5.531 -0.531 -4.863 1 96.5 98 ASP A C 1
ATOM 803 O O . ASP A 1 98 ? -5.535 -1.489 -5.641 1 96.5 98 ASP A O 1
ATOM 807 N N . ILE A 1 99 ? -6.598 -0.023 -4.477 1 97.69 99 ILE A N 1
ATOM 808 C CA . ILE A 1 99 ? -7.906 -0.446 -4.961 1 97.69 99 ILE A CA 1
ATOM 809 C C . ILE A 1 99 ? -8 -0.206 -6.469 1 97.69 99 ILE A C 1
ATOM 811 O O . ILE A 1 99 ? -8.461 -1.076 -7.215 1 97.69 99 ILE A O 1
ATOM 815 N N . MET A 1 100 ? -7.613 0.941 -6.855 1 96.5 100 MET A N 1
ATOM 816 C CA . MET A 1 100 ? -7.68 1.277 -8.273 1 96.5 100 MET A CA 1
ATOM 817 C C . MET A 1 100 ? -6.785 0.354 -9.094 1 96.5 100 MET A C 1
ATOM 819 O O . MET A 1 100 ? -7.16 -0.07 -10.188 1 96.5 100 MET A O 1
ATOM 823 N N . GLU A 1 101 ? -5.598 0.093 -8.586 1 95.25 101 GLU A N 1
ATOM 824 C CA . GLU A 1 101 ? -4.691 -0.821 -9.273 1 95.25 101 GLU A CA 1
ATOM 825 C C . GLU A 1 101 ? -5.305 -2.215 -9.398 1 95.25 101 GLU A C 1
ATOM 827 O O . GLU A 1 101 ? -5.207 -2.848 -10.453 1 95.25 101 GLU A O 1
ATOM 832 N N . LEU A 1 102 ? -5.84 -2.723 -8.359 1 97 102 LEU A N 1
ATOM 833 C CA . LEU A 1 102 ? -6.469 -4.039 -8.375 1 97 102 LEU A CA 1
ATOM 834 C C . LEU A 1 102 ? -7.633 -4.074 -9.352 1 97 102 LEU A C 1
ATOM 836 O O . LEU A 1 102 ? -7.805 -5.047 -10.086 1 97 102 LEU A O 1
ATOM 840 N N . ARG A 1 103 ? -8.445 -3.061 -9.367 1 95.94 103 ARG A N 1
ATOM 841 C CA . ARG A 1 103 ? -9.578 -2.969 -10.281 1 95.94 103 ARG A CA 1
ATOM 842 C C . ARG A 1 103 ? -9.102 -2.992 -11.734 1 95.94 103 ARG A C 1
ATOM 844 O O . ARG A 1 103 ? -9.695 -3.678 -12.57 1 95.94 103 ARG A O 1
ATOM 851 N N . GLU A 1 104 ? -8.07 -2.229 -12.016 1 94.56 104 GLU A N 1
ATOM 852 C CA . GLU A 1 104 ? -7.516 -2.201 -13.367 1 94.56 104 GLU A CA 1
ATOM 853 C C . GLU A 1 104 ? -6.969 -3.568 -13.766 1 94.56 104 GLU A C 1
ATOM 855 O O . GLU A 1 104 ? -7.121 -3.992 -14.914 1 94.56 104 GLU A O 1
ATOM 860 N N . PHE A 1 105 ? -6.387 -4.141 -12.906 1 95.25 105 PHE A N 1
ATOM 861 C CA . PHE A 1 105 ? -5.844 -5.473 -13.141 1 95.25 105 PHE A CA 1
ATOM 862 C C . PHE A 1 105 ? -6.957 -6.461 -13.461 1 95.25 105 PHE A C 1
ATOM 864 O O . PHE A 1 105 ? -6.844 -7.246 -14.406 1 95.25 105 PHE A O 1
ATOM 871 N N . GLU A 1 106 ? -8.031 -6.387 -12.727 1 95.12 106 GLU A N 1
ATOM 872 C CA . GLU A 1 106 ? -9.164 -7.285 -12.922 1 95.12 106 GLU A CA 1
ATOM 873 C C . GLU A 1 106 ? -9.844 -7.02 -14.258 1 95.12 106 GLU A C 1
ATOM 875 O O . GLU A 1 106 ? -10.266 -7.957 -14.945 1 95.12 106 GLU A O 1
ATOM 880 N N . LYS A 1 107 ? -9.969 -5.812 -14.633 1 93.56 107 LYS A N 1
ATOM 881 C CA . LYS A 1 107 ? -10.57 -5.438 -15.906 1 93.56 107 LYS A CA 1
ATOM 882 C C . LYS A 1 107 ? -9.758 -5.992 -17.078 1 93.56 107 LYS A C 1
ATOM 884 O O . LYS A 1 107 ? -10.328 -6.5 -18.047 1 93.56 107 LYS A O 1
ATOM 889 N N . LYS A 1 108 ? -8.5 -5.863 -16.969 1 91.88 108 LYS A N 1
ATOM 890 C CA . LYS A 1 108 ? -7.617 -6.367 -18.016 1 91.88 108 LYS A CA 1
ATOM 891 C C . LYS A 1 108 ? -7.73 -7.883 -18.156 1 91.88 108 LYS A C 1
ATOM 893 O O . LYS A 1 108 ? -7.73 -8.422 -19.266 1 91.88 108 LYS A O 1
ATOM 898 N N . LYS A 1 109 ? -7.828 -8.492 -17.031 1 90.75 109 LYS A N 1
ATOM 899 C CA . LYS A 1 109 ? -7.965 -9.945 -17.047 1 90.75 109 LYS A CA 1
ATOM 900 C C . LYS A 1 109 ? -9.273 -10.375 -17.703 1 90.75 109 LYS A C 1
ATOM 902 O O . LYS A 1 109 ? -9.312 -11.352 -18.453 1 90.75 109 LYS A O 1
ATOM 907 N N . ASP A 1 110 ? -10.312 -9.664 -17.406 1 88.56 110 ASP A N 1
ATOM 908 C CA . ASP A 1 110 ? -11.625 -9.953 -17.969 1 88.56 110 ASP A CA 1
ATOM 909 C C . ASP A 1 110 ? -11.617 -9.727 -19.484 1 88.56 110 ASP A C 1
ATOM 911 O O . ASP A 1 110 ? -12.281 -10.461 -20.234 1 88.56 110 ASP A O 1
ATOM 915 N N . MET A 1 111 ? -10.922 -8.758 -19.906 1 87.88 111 MET A N 1
ATOM 916 C CA . MET A 1 111 ? -10.852 -8.438 -21.328 1 87.88 111 MET A CA 1
ATOM 917 C C . MET A 1 111 ? -10.117 -9.523 -22.109 1 87.88 111 MET A C 1
ATOM 919 O O . MET A 1 111 ? -10.484 -9.844 -23.234 1 87.88 111 MET A O 1
ATOM 923 N N . VAL A 1 112 ? -9.172 -10.047 -21.484 1 83.69 112 VAL A N 1
ATOM 924 C CA . VAL A 1 112 ? -8.383 -11.094 -22.125 1 83.69 112 VAL A CA 1
ATOM 925 C C . VAL A 1 112 ? -9.219 -12.359 -22.266 1 83.69 112 VAL A C 1
ATOM 927 O O . VAL A 1 112 ? -9.039 -13.125 -23.219 1 83.69 112 VAL A O 1
ATOM 930 N N . TRP A 1 113 ? -10.078 -12.609 -21.344 1 79.62 113 TRP A N 1
ATOM 931 C CA . TRP A 1 113 ? -10.891 -13.82 -21.375 1 79.62 113 TRP A CA 1
ATOM 932 C C . TRP A 1 113 ? -12.227 -13.57 -22.047 1 79.62 113 TRP A C 1
ATOM 934 O O . TRP A 1 113 ? -13.07 -14.469 -22.125 1 79.62 113 TRP A O 1
ATOM 944 N N . ALA A 1 114 ? -12.375 -12.398 -22.469 1 72.94 114 ALA A N 1
ATOM 945 C CA . ALA A 1 114 ? -13.625 -12.094 -23.172 1 72.94 114 ALA A CA 1
ATOM 946 C C . ALA A 1 114 ? -13.711 -12.844 -24.5 1 72.94 114 ALA A C 1
ATOM 948 O O . ALA A 1 114 ? -12.711 -12.977 -25.203 1 72.94 114 ALA A O 1
ATOM 949 N N . PRO A 1 115 ? -14.875 -13.625 -24.766 1 67.75 115 PRO A N 1
ATOM 950 C CA . PRO A 1 115 ? -15.055 -14.383 -26 1 67.75 115 PRO A CA 1
ATOM 951 C C . PRO A 1 115 ? -14.867 -13.531 -27.25 1 67.75 115 PRO A C 1
ATOM 953 O O . PRO A 1 115 ? -15.047 -12.312 -27.203 1 67.75 115 PRO A O 1
ATOM 956 N N . MET B 1 1 ? 15.25 -23.172 70.812 1 28.48 1 MET B N 1
ATOM 957 C CA . MET B 1 1 ? 14.625 -21.922 70.438 1 28.48 1 MET B CA 1
ATOM 958 C C . MET B 1 1 ? 14.625 -21.781 68.875 1 28.48 1 MET B C 1
ATOM 960 O O . MET B 1 1 ? 15.664 -21.5 68.312 1 28.48 1 MET B O 1
ATOM 964 N N . GLY B 1 2 ? 13.992 -22.719 68.188 1 29.64 2 GLY B N 1
ATOM 965 C CA . GLY B 1 2 ? 14.047 -23.094 66.75 1 29.64 2 GLY B CA 1
ATOM 966 C C . GLY B 1 2 ? 13.555 -22 65.812 1 29.64 2 GLY B C 1
ATOM 967 O O . GLY B 1 2 ? 12.516 -21.375 66.125 1 29.64 2 GLY B O 1
ATOM 968 N N . ALA B 1 3 ? 14.523 -21.297 65.125 1 26.69 3 ALA B N 1
ATOM 969 C CA . ALA B 1 3 ? 14.32 -20.203 64.188 1 26.69 3 ALA B CA 1
ATOM 970 C C . ALA B 1 3 ? 13.242 -20.562 63.188 1 26.69 3 ALA B C 1
ATOM 972 O O . ALA B 1 3 ? 13.352 -21.562 62.469 1 26.69 3 ALA B O 1
ATOM 973 N N . LYS B 1 4 ? 11.945 -20.312 63.5 1 30.58 4 LYS B N 1
ATOM 974 C CA . LYS B 1 4 ? 10.797 -20.422 62.594 1 30.58 4 LYS B CA 1
ATOM 975 C C . LYS B 1 4 ? 11.016 -19.625 61.312 1 30.58 4 LYS B C 1
ATOM 977 O O . LYS B 1 4 ? 10.984 -18.391 61.344 1 30.58 4 LYS B O 1
ATOM 982 N N . GLU B 1 5 ? 12.086 -19.953 60.531 1 31.64 5 GLU B N 1
ATOM 983 C CA . GLU B 1 5 ? 12.273 -19.203 59.281 1 31.64 5 GLU B CA 1
ATOM 984 C C . GLU B 1 5 ? 10.969 -19.125 58.5 1 31.64 5 GLU B C 1
ATOM 986 O O . GLU B 1 5 ? 10.328 -20.141 58.25 1 31.64 5 GLU B O 1
ATOM 991 N N . ASN B 1 6 ? 10.172 -18.094 58.781 1 31.55 6 ASN B N 1
ATOM 992 C CA . ASN B 1 6 ? 8.945 -17.688 58.094 1 31.55 6 ASN B CA 1
ATOM 993 C C . ASN B 1 6 ? 9.109 -17.734 56.594 1 31.55 6 ASN B C 1
ATOM 995 O O . ASN B 1 6 ? 9.992 -17.078 56.031 1 31.55 6 ASN B O 1
ATOM 999 N N . GLU B 1 7 ? 8.883 -18.938 55.938 1 30.95 7 GLU B N 1
ATOM 1000 C CA . GLU B 1 7 ? 8.797 -19.188 54.5 1 30.95 7 GLU B CA 1
ATOM 1001 C C . GLU B 1 7 ? 7.926 -18.125 53.844 1 30.95 7 GLU B C 1
ATOM 1003 O O . GLU B 1 7 ? 6.73 -18.031 54.125 1 30.95 7 GLU B O 1
ATOM 1008 N N . GLU B 1 8 ? 8.477 -16.875 53.75 1 33.5 8 GLU B N 1
ATOM 1009 C CA . GLU B 1 8 ? 7.809 -15.812 53 1 33.5 8 GLU B CA 1
ATOM 1010 C C . GLU B 1 8 ? 7.266 -16.328 51.656 1 33.5 8 GLU B C 1
ATOM 1012 O O . GLU B 1 8 ? 8.008 -16.922 50.875 1 33.5 8 GLU B O 1
ATOM 1017 N N . SER B 1 9 ? 5.965 -16.812 51.656 1 35.62 9 SER B N 1
ATOM 1018 C CA . SER B 1 9 ? 5.152 -17.203 50.5 1 35.62 9 SER B CA 1
ATOM 1019 C C . SER B 1 9 ? 5.25 -16.172 49.375 1 35.62 9 SER B C 1
ATOM 1021 O O . SER B 1 9 ? 4.992 -14.992 49.594 1 35.62 9 SER B O 1
ATOM 1023 N N . LEU B 1 10 ? 6.344 -16.266 48.625 1 35.69 10 LEU B N 1
ATOM 1024 C CA . LEU B 1 10 ? 6.539 -15.414 47.469 1 35.69 10 LEU B CA 1
ATOM 1025 C C . LEU B 1 10 ? 5.238 -15.258 46.688 1 35.69 10 LEU B C 1
ATOM 1027 O O . LEU B 1 10 ? 4.473 -16.203 46.531 1 35.69 10 LEU B O 1
ATOM 1031 N N . PRO B 1 11 ? 4.641 -14.055 46.75 1 34.38 11 PRO B N 1
ATOM 1032 C CA . PRO B 1 11 ? 3.385 -13.742 46.062 1 34.38 11 PRO B CA 1
ATOM 1033 C C . PRO B 1 11 ? 3.346 -14.273 44.625 1 34.38 11 PRO B C 1
ATOM 1035 O O . PRO B 1 11 ? 4.395 -14.453 44 1 34.38 11 PRO B O 1
ATOM 1038 N N . PHE B 1 12 ? 2.436 -15.18 44.25 1 34.22 12 PHE B N 1
ATOM 1039 C CA . PHE B 1 12 ? 1.98 -15.68 42.969 1 34.22 12 PHE B CA 1
ATOM 1040 C C . PHE B 1 12 ? 1.833 -14.539 41.969 1 34.22 12 PHE B C 1
ATOM 1042 O O . PHE B 1 12 ? 1.008 -13.648 42.156 1 34.22 12 PHE B O 1
ATOM 1049 N N . VAL B 1 13 ? 2.865 -13.875 41.562 1 32.62 13 VAL B N 1
ATOM 1050 C CA . VAL B 1 13 ? 2.77 -12.953 40.438 1 32.62 13 VAL B CA 1
ATOM 1051 C C . VAL B 1 13 ? 1.843 -13.539 39.375 1 32.62 13 VAL B C 1
ATOM 1053 O O . VAL B 1 13 ? 2.061 -14.656 38.906 1 32.62 13 VAL B O 1
ATOM 1056 N N . ALA B 1 14 ? 0.57 -13.32 39.438 1 27.78 14 ALA B N 1
ATOM 1057 C CA . ALA B 1 14 ? -0.49 -13.617 38.5 1 27.78 14 ALA B CA 1
ATOM 1058 C C . ALA B 1 14 ? -0.016 -13.367 37.062 1 27.78 14 ALA B C 1
ATOM 1060 O O . ALA B 1 14 ? 0.498 -12.297 36.75 1 27.78 14 ALA B O 1
ATOM 1061 N N . ARG B 1 15 ? 0.612 -14.266 36.406 1 33.09 15 ARG B N 1
ATOM 1062 C CA . ARG B 1 15 ? 0.758 -14.266 34.969 1 33.09 15 ARG B CA 1
ATOM 1063 C C . ARG B 1 15 ? -0.529 -13.82 34.281 1 33.09 15 ARG B C 1
ATOM 1065 O O . ARG B 1 15 ? -1.536 -14.531 34.312 1 33.09 15 ARG B O 1
ATOM 1072 N N . THR B 1 16 ? -1.125 -12.656 34.562 1 31.72 16 THR B N 1
ATOM 1073 C CA . THR B 1 16 ? -2.262 -12.156 33.781 1 31.72 16 THR B CA 1
ATOM 1074 C C . THR B 1 16 ? -2.109 -12.5 32.312 1 31.72 16 THR B C 1
ATOM 1076 O O . THR B 1 16 ? -1.142 -12.094 31.672 1 31.72 16 THR B O 1
ATOM 1079 N N . LYS B 1 17 ? -2.453 -13.609 31.891 1 34.38 17 LYS B N 1
ATOM 10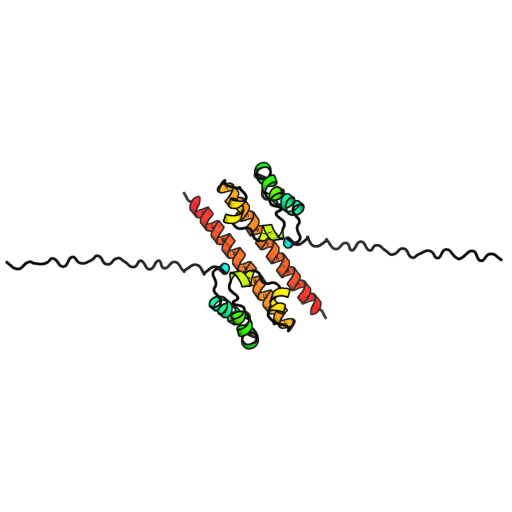80 C CA . LYS B 1 17 ? -2.697 -14 30.5 1 34.38 17 LYS B CA 1
ATOM 1081 C C . LYS B 1 17 ? -3.527 -12.945 29.766 1 34.38 17 LYS B C 1
ATOM 1083 O O . LYS B 1 17 ? -4.711 -12.766 30.062 1 34.38 17 LYS B O 1
ATOM 1088 N N . SER B 1 18 ? -3.248 -11.641 29.578 1 35.94 18 SER B N 1
ATOM 1089 C CA . SER B 1 18 ? -4.102 -10.789 28.75 1 35.94 18 SER B CA 1
ATOM 1090 C C . SER B 1 18 ? -4.723 -11.586 27.594 1 35.94 18 SER B C 1
ATOM 1092 O O . SER B 1 18 ? -4.012 -12.227 26.828 1 35.94 18 SER B O 1
ATOM 1094 N N . ASN B 1 19 ? -5.668 -12.336 27.609 1 37.25 19 ASN B N 1
ATOM 1095 C CA . ASN B 1 19 ? -6.555 -12.922 26.609 1 37.25 19 ASN B CA 1
ATOM 1096 C C . ASN B 1 19 ? -6.59 -12.094 25.344 1 37.25 19 ASN B C 1
ATOM 1098 O O . ASN B 1 19 ? -7.648 -11.93 24.719 1 37.25 19 ASN B O 1
ATOM 1102 N N . ARG B 1 20 ? -5.941 -10.875 25.188 1 42.47 20 ARG B N 1
ATOM 1103 C CA . ARG B 1 20 ? -5.91 -9.969 24.047 1 42.47 20 ARG B CA 1
ATOM 1104 C C . ARG B 1 20 ? -5.727 -10.742 22.75 1 42.47 20 ARG B C 1
ATOM 1106 O O . ARG B 1 20 ? -4.781 -11.523 22.609 1 42.47 20 ARG B O 1
ATOM 1113 N N . THR B 1 21 ? -6.695 -11.352 22.219 1 48.91 21 THR B N 1
ATOM 1114 C CA . THR B 1 21 ? -6.562 -11.828 20.844 1 48.91 21 THR B CA 1
ATOM 1115 C C . THR B 1 21 ? -5.418 -11.117 20.125 1 48.91 21 THR B C 1
ATOM 1117 O O . THR B 1 21 ? -5.371 -9.883 20.094 1 48.91 21 THR B O 1
ATOM 1120 N N . THR B 1 22 ? -4.254 -11.594 20.281 1 63.28 22 THR B N 1
ATOM 1121 C CA . THR B 1 22 ? -3.021 -10.984 19.797 1 63.28 22 THR B CA 1
ATOM 1122 C C . THR B 1 22 ? -3.225 -10.398 18.406 1 63.28 22 THR B C 1
ATOM 1124 O O . THR B 1 22 ? -3.791 -11.047 17.516 1 63.28 22 THR B O 1
ATOM 1127 N N . ARG B 1 23 ? -3.389 -9.203 18.312 1 77 23 ARG B N 1
ATOM 1128 C CA . ARG B 1 23 ? -3.449 -8.523 17.016 1 77 23 ARG B CA 1
ATOM 1129 C C . ARG B 1 23 ? -2.492 -9.156 16.016 1 77 23 ARG B C 1
ATOM 1131 O O . ARG B 1 23 ? -1.36 -9.5 16.359 1 77 23 ARG B O 1
ATOM 1138 N N . PRO B 1 24 ? -3.021 -9.516 14.977 1 88.5 24 PRO B N 1
ATOM 1139 C CA . PRO B 1 24 ? -2.148 -10.117 13.961 1 88.5 24 PRO B CA 1
ATOM 1140 C C . PRO B 1 24 ? -0.886 -9.297 13.711 1 88.5 24 PRO B C 1
ATOM 1142 O O . PRO B 1 24 ? -0.929 -8.07 13.75 1 88.5 24 PRO B O 1
ATOM 1145 N N . LYS B 1 25 ? 0.185 -10.039 13.656 1 95.06 25 LYS B N 1
ATOM 1146 C CA . LYS B 1 25 ? 1.453 -9.43 13.273 1 95.06 25 LYS B CA 1
ATOM 1147 C C . LYS B 1 25 ? 1.316 -8.664 11.961 1 95.06 25 LYS B C 1
ATOM 1149 O O . LYS B 1 25 ? 0.887 -9.219 10.953 1 95.06 25 LYS B O 1
ATOM 1154 N N . PRO B 1 26 ? 1.637 -7.375 11.945 1 96.5 26 PRO B N 1
ATOM 1155 C CA . PRO B 1 26 ? 1.581 -6.637 10.68 1 96.5 26 PRO B CA 1
ATOM 1156 C C . PRO B 1 26 ? 2.5 -7.23 9.609 1 96.5 26 PRO B C 1
ATOM 1158 O O . PRO B 1 26 ? 3.588 -7.715 9.93 1 96.5 26 PRO B O 1
ATOM 1161 N N . VAL B 1 27 ? 2.141 -7.105 8.398 1 98.25 27 VAL B N 1
ATOM 1162 C CA . VAL B 1 27 ? 2.828 -7.77 7.297 1 98.25 27 VAL B CA 1
ATOM 1163 C C . VAL B 1 27 ? 4.281 -7.301 7.234 1 98.25 27 VAL B C 1
ATOM 1165 O O . VAL B 1 27 ? 5.188 -8.102 7 1 98.25 27 VAL B O 1
ATOM 1168 N N . TYR B 1 28 ? 4.48 -6.023 7.398 1 96.44 28 TYR B N 1
ATOM 1169 C CA . TYR B 1 28 ? 5.828 -5.484 7.254 1 96.44 28 TYR B CA 1
ATOM 1170 C C . TYR B 1 28 ? 6.77 -6.078 8.289 1 96.44 28 TYR B C 1
ATOM 1172 O O . TYR B 1 28 ? 7.992 -5.961 8.172 1 96.44 28 TYR B O 1
ATOM 1180 N N . LEU B 1 29 ? 6.215 -6.789 9.273 1 97.81 29 LEU B N 1
ATOM 1181 C CA . LEU B 1 29 ? 7.035 -7.402 10.312 1 97.81 29 LEU B CA 1
ATOM 1182 C C . LEU B 1 29 ? 7.234 -8.891 10.039 1 97.81 29 LEU B C 1
ATOM 1184 O O . LEU B 1 29 ? 7.906 -9.586 10.812 1 97.81 29 LEU B O 1
ATOM 1188 N N . TRP B 1 30 ? 6.645 -9.375 9.016 1 98.69 30 TRP B N 1
ATOM 1189 C CA . TRP B 1 30 ? 6.809 -10.781 8.656 1 98.69 30 TRP B CA 1
ATOM 1190 C C . TRP B 1 30 ? 8.266 -11.086 8.312 1 98.69 30 TRP B C 1
ATOM 1192 O O . TRP B 1 30 ? 8.93 -10.289 7.645 1 98.69 30 TRP B O 1
ATOM 1202 N N . ASN B 1 31 ? 8.781 -12.219 8.75 1 98.44 31 ASN B N 1
ATOM 1203 C CA . ASN B 1 31 ? 10.023 -12.773 8.219 1 98.44 31 ASN B CA 1
ATOM 1204 C C . ASN B 1 31 ? 9.766 -13.703 7.035 1 98.44 31 ASN B C 1
ATOM 1206 O O . ASN B 1 31 ? 8.633 -13.836 6.582 1 98.44 31 ASN B O 1
ATOM 1210 N N . SER B 1 32 ? 10.828 -14.344 6.531 1 98.62 32 SER B N 1
ATOM 1211 C CA . SER B 1 32 ? 10.719 -15.203 5.355 1 98.62 32 SER B CA 1
ATOM 1212 C C . SER B 1 32 ? 9.805 -16.391 5.625 1 98.62 32 SER B C 1
ATOM 1214 O O . SER B 1 32 ? 9.07 -16.828 4.738 1 98.62 32 SER B O 1
ATOM 1216 N N . ALA B 1 33 ? 9.867 -16.922 6.77 1 98.69 33 ALA B N 1
ATOM 1217 C CA . ALA B 1 33 ? 9.016 -18.062 7.105 1 98.69 33 ALA B CA 1
ATOM 1218 C C . ALA B 1 33 ? 7.543 -17.656 7.09 1 98.69 33 ALA B C 1
ATOM 1220 O O . ALA B 1 33 ? 6.691 -18.422 6.617 1 98.69 33 ALA B O 1
ATOM 1221 N N . ASP B 1 34 ? 7.27 -16.484 7.598 1 98.81 34 ASP B N 1
ATOM 1222 C CA . ASP B 1 34 ? 5.906 -15.969 7.559 1 98.81 34 ASP B CA 1
ATOM 1223 C C . ASP B 1 34 ? 5.43 -15.789 6.121 1 98.81 34 ASP B C 1
ATOM 1225 O O . ASP B 1 34 ? 4.277 -16.078 5.801 1 98.81 34 ASP B O 1
ATOM 1229 N N . VAL B 1 35 ? 6.316 -15.305 5.25 1 98.88 35 VAL B N 1
ATOM 1230 C CA . VAL B 1 35 ? 5.973 -15.102 3.846 1 98.88 35 VAL B CA 1
ATOM 1231 C C . VAL B 1 35 ? 5.676 -16.453 3.186 1 98.88 35 VAL B C 1
ATOM 1233 O O . VAL B 1 35 ? 4.707 -16.578 2.436 1 98.88 35 VAL B O 1
ATOM 1236 N N . LEU B 1 36 ? 6.48 -17.406 3.48 1 98.81 36 LEU B N 1
ATOM 1237 C CA . LEU B 1 36 ? 6.281 -18.719 2.896 1 98.81 36 LEU B CA 1
ATOM 1238 C C . LEU B 1 36 ? 4.953 -19.328 3.348 1 98.81 36 LEU B C 1
ATOM 1240 O O . LEU B 1 36 ? 4.262 -19.969 2.559 1 98.81 36 LEU B O 1
ATOM 1244 N N . LYS B 1 37 ? 4.59 -19.156 4.578 1 98.69 37 LYS B N 1
ATOM 1245 C CA . LYS B 1 37 ? 3.303 -19.641 5.086 1 98.69 37 LYS B CA 1
ATOM 1246 C C . LYS B 1 37 ? 2.145 -18.984 4.332 1 98.69 37 LYS B C 1
ATOM 1248 O O . LYS B 1 37 ? 1.205 -19.672 3.92 1 98.69 37 LYS B O 1
ATOM 1253 N N . TRP B 1 38 ? 2.18 -17.734 4.176 1 98.88 38 TRP B N 1
ATOM 1254 C CA . TRP B 1 38 ? 1.172 -17.016 3.398 1 98.88 38 TRP B CA 1
ATOM 1255 C C . TRP B 1 38 ? 1.118 -17.531 1.965 1 98.88 38 TRP B C 1
ATOM 1257 O O . TRP B 1 38 ? 0.035 -17.766 1.424 1 98.88 38 TRP B O 1
ATOM 1267 N N . PHE B 1 39 ? 2.357 -17.688 1.389 1 98.88 39 PHE B N 1
ATOM 1268 C CA . PHE B 1 39 ? 2.465 -18.141 0.007 1 98.88 39 PHE B CA 1
ATOM 1269 C C . PHE B 1 39 ? 1.829 -19.516 -0.165 1 98.88 39 PHE B C 1
ATOM 1271 O O . PHE B 1 39 ? 1.102 -19.75 -1.131 1 98.88 39 PHE B O 1
ATOM 1278 N N . ARG B 1 40 ? 2.072 -20.297 0.732 1 98.69 40 ARG B N 1
ATOM 1279 C CA . ARG B 1 40 ? 1.492 -21.641 0.706 1 98.69 40 ARG B CA 1
ATOM 1280 C C . ARG B 1 40 ? -0.03 -21.578 0.773 1 98.69 40 ARG B C 1
ATOM 1282 O O . ARG B 1 40 ? -0.717 -22.328 0.083 1 98.69 40 ARG B O 1
ATOM 1289 N N . ARG B 1 41 ? -0.535 -20.719 1.529 1 98.56 41 ARG B N 1
ATOM 1290 C CA . ARG B 1 41 ? -1.973 -20.609 1.756 1 98.56 41 ARG B CA 1
ATOM 1291 C C . ARG B 1 41 ? -2.666 -19.969 0.557 1 98.56 41 ARG B C 1
ATOM 1293 O O . ARG B 1 41 ? -3.754 -20.406 0.163 1 98.56 41 ARG B O 1
ATOM 1300 N N . HIS B 1 42 ? -2.09 -19.031 -0.082 1 98.38 42 HIS B N 1
ATOM 1301 C CA . HIS B 1 42 ? -2.775 -18.203 -1.068 1 98.38 42 HIS B CA 1
ATOM 1302 C C . HIS B 1 42 ? -2.326 -18.547 -2.484 1 98.38 42 HIS B C 1
ATOM 1304 O O . HIS B 1 42 ? -3.033 -18.266 -3.453 1 98.38 42 HIS B O 1
ATOM 1310 N N . CYS B 1 43 ? -1.143 -19.109 -2.57 1 98 43 CYS B N 1
ATOM 1311 C CA . CYS B 1 43 ? -0.595 -19.531 -3.852 1 98 43 CYS B CA 1
ATOM 1312 C C . CYS B 1 43 ? -0.177 -21 -3.805 1 98 43 CYS B C 1
ATOM 1314 O O . CYS B 1 43 ? 0.877 -21.375 -4.328 1 98 43 CYS B O 1
ATOM 1316 N N . GLY B 1 44 ? -0.954 -21.766 -3.252 1 97.88 44 GLY B N 1
ATOM 1317 C CA . GLY B 1 44 ? -0.642 -23.172 -2.98 1 97.88 44 GLY B CA 1
ATOM 1318 C C . GLY B 1 44 ? -0.315 -23.953 -4.234 1 97.88 44 GLY B C 1
ATOM 1319 O O . GLY B 1 44 ? 0.584 -24.797 -4.223 1 97.88 44 GLY B O 1
ATOM 1320 N N . ASP B 1 45 ? -1.003 -23.672 -5.285 1 96.88 45 ASP B N 1
ATOM 1321 C CA . ASP B 1 45 ? -0.834 -24.391 -6.543 1 96.88 45 ASP B CA 1
ATOM 1322 C C . ASP B 1 45 ? 0.577 -24.203 -7.094 1 96.88 45 ASP B C 1
ATOM 1324 O O . ASP B 1 45 ? 1.059 -25.031 -7.871 1 96.88 45 ASP B O 1
ATOM 1328 N N . TYR B 1 46 ? 1.168 -23.156 -6.594 1 96.38 46 TYR B N 1
ATOM 1329 C CA . TYR B 1 46 ? 2.469 -22.797 -7.152 1 96.38 46 TYR B CA 1
ATOM 1330 C C . TYR B 1 46 ? 3.564 -22.922 -6.102 1 96.38 46 TYR B C 1
ATOM 1332 O O . TYR B 1 46 ? 4.711 -22.547 -6.344 1 96.38 46 TYR B O 1
ATOM 1340 N N . TYR B 1 47 ? 3.223 -23.422 -5.008 1 97.5 47 TYR B N 1
ATOM 1341 C CA . TYR B 1 47 ? 4.152 -23.438 -3.885 1 97.5 47 TYR B CA 1
ATOM 1342 C C . TYR B 1 47 ? 5.379 -24.281 -4.207 1 97.5 47 TYR B C 1
ATOM 1344 O O . TYR B 1 47 ? 6.512 -23.844 -4.016 1 97.5 47 TYR B O 1
ATOM 1352 N N . SER B 1 48 ? 5.195 -25.5 -4.66 1 97.38 48 SER B N 1
ATOM 1353 C CA . SER B 1 48 ? 6.297 -26.422 -4.93 1 97.38 48 SER B CA 1
ATOM 1354 C C . SER B 1 48 ? 7.258 -25.844 -5.965 1 97.38 48 SER B C 1
ATOM 1356 O O . SER B 1 48 ? 8.461 -26.094 -5.918 1 97.38 48 SER B O 1
ATOM 1358 N N . GLU B 1 49 ? 6.707 -25.062 -6.801 1 97.81 49 GLU B N 1
ATOM 1359 C CA . GLU B 1 49 ? 7.496 -24.531 -7.91 1 97.81 49 GLU B CA 1
ATOM 1360 C C . GLU B 1 49 ? 8.305 -23.312 -7.477 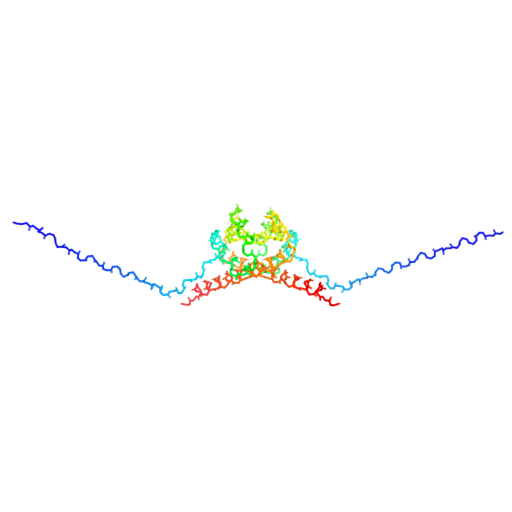1 97.81 49 GLU B C 1
ATOM 1362 O O . GLU B 1 49 ? 9.438 -23.125 -7.93 1 97.81 49 GLU B O 1
ATOM 1367 N N . TYR B 1 50 ? 7.75 -22.531 -6.555 1 98.25 50 TYR B N 1
ATOM 1368 C CA . TYR B 1 50 ? 8.336 -21.203 -6.414 1 98.25 50 TYR B CA 1
ATOM 1369 C C . TYR B 1 50 ? 8.812 -20.953 -4.988 1 98.25 50 TYR B C 1
ATOM 1371 O O . TYR B 1 50 ? 9.508 -19.969 -4.719 1 98.25 50 TYR B O 1
ATOM 1379 N N . ALA B 1 51 ? 8.508 -21.766 -4.051 1 98.19 51 ALA B N 1
ATOM 1380 C CA . ALA B 1 51 ? 8.883 -21.531 -2.656 1 98.19 51 ALA B CA 1
ATOM 1381 C C . ALA B 1 51 ? 10.391 -21.344 -2.516 1 98.19 51 ALA B C 1
ATOM 1383 O O . ALA B 1 51 ? 10.844 -20.484 -1.759 1 98.19 51 ALA B O 1
ATOM 1384 N N . ASP B 1 52 ? 11.141 -22.125 -3.176 1 98.19 52 ASP B N 1
ATOM 1385 C CA . ASP B 1 52 ? 12.594 -22.062 -3.094 1 98.19 52 ASP B CA 1
ATOM 1386 C C . ASP B 1 52 ? 13.102 -20.703 -3.58 1 98.19 52 ASP B C 1
ATOM 1388 O O . ASP B 1 52 ? 14.109 -20.203 -3.082 1 98.19 52 ASP B O 1
ATOM 1392 N N . LEU B 1 53 ? 12.461 -20.125 -4.562 1 98.38 53 LEU B N 1
ATOM 1393 C CA . LEU B 1 53 ? 12.844 -18.812 -5.07 1 98.38 53 LEU B CA 1
ATOM 1394 C C . LEU B 1 53 ? 12.641 -17.734 -4.008 1 98.38 53 LEU B C 1
ATOM 1396 O O . LEU B 1 53 ? 13.492 -16.859 -3.834 1 98.38 53 LEU B O 1
ATOM 1400 N N . LEU B 1 54 ? 11.523 -17.828 -3.307 1 98.44 54 LEU B N 1
ATOM 1401 C CA . LEU B 1 54 ? 11.266 -16.875 -2.229 1 98.44 54 LEU B CA 1
ATOM 1402 C C . LEU B 1 54 ? 12.32 -17 -1.135 1 98.44 54 LEU B C 1
ATOM 1404 O O . LEU B 1 54 ? 12.828 -15.984 -0.642 1 98.44 54 LEU B O 1
ATOM 1408 N N . THR B 1 55 ? 12.602 -18.203 -0.831 1 98.19 55 THR B N 1
ATOM 1409 C CA . THR B 1 55 ? 13.594 -18.469 0.205 1 98.19 55 THR B CA 1
ATOM 1410 C C . THR B 1 55 ? 14.977 -17.984 -0.223 1 98.19 55 THR B C 1
ATOM 1412 O O . THR B 1 55 ? 15.664 -17.312 0.547 1 98.19 55 THR B O 1
ATOM 1415 N N . LYS B 1 56 ? 15.359 -18.266 -1.367 1 98.31 56 LYS B N 1
ATOM 1416 C CA . LYS B 1 56 ? 16.656 -17.891 -1.921 1 98.31 56 LYS B CA 1
ATOM 1417 C C . LYS B 1 56 ? 16.844 -16.375 -1.908 1 98.31 56 LYS B C 1
ATOM 1419 O O . LYS B 1 56 ? 17.938 -15.875 -1.636 1 98.31 56 LYS B O 1
ATOM 1424 N N . HIS B 1 57 ? 15.773 -15.68 -2.164 1 98.19 57 HIS B N 1
ATOM 1425 C CA . HIS B 1 57 ? 15.852 -14.227 -2.254 1 98.19 57 HIS B CA 1
ATOM 1426 C C . HIS B 1 57 ? 15.547 -13.578 -0.911 1 98.19 57 HIS B C 1
ATOM 1428 O O . HIS B 1 57 ? 15.594 -12.352 -0.784 1 98.19 57 HIS B O 1
ATOM 1434 N N . GLY B 1 58 ? 15.258 -14.328 0.05 1 98.19 58 GLY B N 1
ATOM 1435 C CA . GLY B 1 58 ? 15.039 -13.812 1.393 1 98.19 58 GLY B CA 1
ATOM 1436 C C . GLY B 1 58 ? 13.891 -12.82 1.47 1 98.19 58 GLY B C 1
ATOM 1437 O O . GLY B 1 58 ? 14.008 -11.789 2.131 1 98.19 58 GLY B O 1
ATOM 1438 N N . ILE B 1 59 ? 12.797 -13.188 0.768 1 98.75 59 ILE B N 1
ATOM 1439 C CA . ILE B 1 59 ? 11.648 -12.289 0.733 1 98.75 59 ILE B CA 1
ATOM 1440 C C . ILE B 1 59 ? 11 -12.227 2.113 1 98.75 59 ILE B C 1
ATOM 1442 O O . ILE B 1 59 ? 10.484 -13.227 2.607 1 98.75 59 ILE B O 1
ATOM 1446 N N . SER B 1 60 ? 11.086 -11.062 2.723 1 98.62 60 SER B N 1
ATOM 1447 C CA . SER B 1 60 ? 10.359 -10.758 3.949 1 98.62 60 SER B CA 1
ATOM 1448 C C . SER B 1 60 ? 9.055 -10.023 3.648 1 98.62 60 SER B C 1
ATOM 1450 O O . SER B 1 60 ? 8.742 -9.75 2.486 1 98.62 60 SER B O 1
ATOM 1452 N N . GLY B 1 61 ? 8.266 -9.742 4.684 1 98.75 61 GLY B N 1
ATOM 1453 C CA . GLY B 1 61 ? 7.047 -8.961 4.5 1 98.75 61 GLY B CA 1
ATOM 1454 C C . GLY B 1 61 ? 7.301 -7.602 3.867 1 98.75 61 GLY B C 1
ATOM 1455 O O . GLY B 1 61 ? 6.559 -7.18 2.98 1 98.75 61 GLY B O 1
ATOM 1456 N N . SER B 1 62 ? 8.328 -6.988 4.363 1 97.06 62 SER B N 1
ATOM 1457 C CA . SER B 1 62 ? 8.68 -5.668 3.844 1 97.06 62 SER B CA 1
ATOM 1458 C C . SER B 1 62 ? 9.016 -5.734 2.357 1 97.06 62 SER B C 1
ATOM 1460 O O . SER B 1 62 ? 8.586 -4.883 1.579 1 97.06 62 SER B O 1
ATOM 1462 N N . SER B 1 63 ? 9.758 -6.727 1.962 1 97.81 63 SER B N 1
ATOM 1463 C CA . SER B 1 63 ? 10.094 -6.895 0.55 1 97.81 63 SER B CA 1
ATOM 1464 C C . SER B 1 63 ? 8.867 -7.309 -0.26 1 97.81 63 SER B C 1
ATOM 1466 O O . SER B 1 63 ? 8.672 -6.844 -1.386 1 97.81 63 SER B O 1
ATOM 1468 N N . LEU B 1 64 ? 8.07 -8.195 0.315 1 98.69 64 LEU B N 1
ATOM 1469 C CA . LEU B 1 64 ? 6.863 -8.68 -0.346 1 98.69 64 LEU B CA 1
ATOM 1470 C C . LEU B 1 64 ? 5.949 -7.523 -0.738 1 98.69 64 LEU B C 1
ATOM 1472 O O . LEU B 1 64 ? 5.438 -7.484 -1.859 1 98.69 64 LEU B O 1
ATOM 1476 N N . LEU B 1 65 ? 5.805 -6.57 0.109 1 97.25 65 LEU B N 1
ATOM 1477 C CA . LEU B 1 65 ? 4.914 -5.434 -0.098 1 97.25 65 LEU B CA 1
ATOM 1478 C C . LEU B 1 65 ? 5.469 -4.496 -1.164 1 97.25 65 LEU B C 1
ATOM 1480 O O . LEU B 1 65 ? 4.754 -3.627 -1.667 1 97.25 65 LEU B O 1
ATOM 1484 N N . GLN B 1 66 ? 6.652 -4.664 -1.512 1 95.75 66 GLN B N 1
ATOM 1485 C CA . GLN B 1 66 ? 7.27 -3.797 -2.508 1 95.75 66 GLN B CA 1
ATOM 1486 C C . GLN B 1 66 ? 7.312 -4.469 -3.877 1 95.75 66 GLN B C 1
ATOM 1488 O O . GLN B 1 66 ? 7.668 -3.842 -4.875 1 95.75 66 GLN B O 1
ATOM 1493 N N . LEU B 1 67 ? 6.926 -5.664 -3.971 1 97.06 67 LEU B N 1
ATOM 1494 C CA . LEU B 1 67 ? 7.023 -6.395 -5.23 1 97.06 67 LEU B CA 1
ATOM 1495 C C . LEU B 1 67 ? 6.031 -5.844 -6.25 1 97.06 67 LEU B C 1
ATOM 1497 O O . LEU B 1 67 ? 4.938 -5.41 -5.891 1 97.06 67 LEU B O 1
ATOM 1501 N N . ASN B 1 68 ? 6.469 -5.84 -7.43 1 94.69 68 ASN B N 1
ATOM 1502 C CA . ASN B 1 68 ? 5.605 -5.668 -8.594 1 94.69 68 ASN B CA 1
ATOM 1503 C C . ASN B 1 68 ? 5.805 -6.789 -9.609 1 94.69 68 ASN B C 1
ATOM 1505 O O . ASN B 1 68 ? 6.602 -7.699 -9.383 1 94.69 68 ASN B O 1
ATOM 1509 N N . GLU B 1 69 ? 5.055 -6.754 -10.672 1 95.38 69 GLU B N 1
ATOM 1510 C CA . GLU B 1 69 ? 5.094 -7.836 -11.656 1 95.38 69 GLU B CA 1
ATOM 1511 C C . GLU B 1 69 ? 6.504 -8.031 -12.195 1 95.38 69 GLU B C 1
ATOM 1513 O O . GLU B 1 69 ? 6.957 -9.172 -12.367 1 95.38 69 GLU B O 1
ATOM 1518 N N . VAL B 1 70 ? 7.172 -6.973 -12.445 1 96.25 70 VAL B N 1
ATOM 1519 C CA . VAL B 1 70 ? 8.516 -7.02 -13.023 1 96.25 70 VAL B CA 1
ATOM 1520 C C . VAL B 1 70 ? 9.469 -7.699 -12.047 1 96.25 70 VAL B C 1
ATOM 1522 O O . VAL B 1 70 ? 10.234 -8.586 -12.438 1 96.25 70 VAL B O 1
ATOM 1525 N N . MET B 1 71 ? 9.391 -7.348 -10.852 1 97.56 71 MET B N 1
ATOM 1526 C CA . MET B 1 71 ? 10.266 -7.902 -9.82 1 97.56 71 MET B CA 1
ATOM 1527 C C . MET B 1 71 ? 9.984 -9.391 -9.617 1 97.56 71 MET B C 1
ATOM 1529 O O . MET B 1 71 ? 10.914 -10.172 -9.398 1 97.56 71 MET B O 1
ATOM 1533 N N . ILE B 1 72 ? 8.75 -9.781 -9.703 1 98.19 72 ILE B N 1
ATOM 1534 C CA . ILE B 1 72 ? 8.352 -11.18 -9.562 1 98.19 72 ILE B CA 1
ATOM 1535 C C . ILE B 1 72 ? 8.977 -12.008 -10.68 1 98.19 72 ILE B C 1
ATOM 1537 O O . ILE B 1 72 ? 9.562 -13.062 -10.43 1 98.19 72 ILE B O 1
ATOM 1541 N N . ARG B 1 73 ? 8.984 -11.461 -11.844 1 97.81 73 ARG B N 1
ATOM 1542 C CA . ARG B 1 73 ? 9.57 -12.141 -12.992 1 97.81 73 ARG B CA 1
ATOM 1543 C C . ARG B 1 73 ? 11.086 -12.227 -12.859 1 97.81 73 ARG B C 1
ATOM 1545 O O . ARG B 1 73 ? 11.688 -13.25 -13.195 1 97.81 73 ARG B O 1
ATOM 1552 N N . GLU B 1 74 ? 11.602 -11.18 -12.367 1 97.5 74 GLU B N 1
ATOM 1553 C CA . GLU B 1 74 ? 13.047 -11.125 -12.203 1 97.5 74 GLU B CA 1
ATOM 1554 C C . GLU B 1 74 ? 13.539 -12.164 -11.195 1 97.5 74 GLU B C 1
ATOM 1556 O O . GLU B 1 74 ? 14.688 -12.602 -11.258 1 97.5 74 GLU B O 1
ATOM 1561 N N . MET B 1 75 ? 12.727 -12.602 -10.32 1 97.38 75 MET B N 1
ATOM 1562 C CA . MET B 1 75 ? 13.078 -13.617 -9.328 1 97.38 75 MET B CA 1
ATOM 1563 C C . MET B 1 75 ? 13.086 -15.008 -9.953 1 97.38 75 MET B C 1
ATOM 1565 O O . MET B 1 75 ? 13.547 -15.969 -9.336 1 97.38 75 MET B O 1
ATOM 1569 N N . GLY B 1 76 ? 12.477 -15.078 -11.188 1 97.69 76 GLY B N 1
ATOM 1570 C CA . GLY B 1 76 ? 12.57 -16.344 -11.891 1 97.69 76 GLY B CA 1
ATOM 1571 C C . GLY B 1 76 ? 11.227 -16.984 -12.164 1 97.69 76 GLY B C 1
ATOM 1572 O O . GLY B 1 76 ? 11.148 -18.078 -12.711 1 97.69 76 GLY B O 1
ATOM 1573 N N . MET B 1 77 ? 10.195 -16.312 -11.812 1 97.38 77 MET B N 1
ATOM 1574 C CA . MET B 1 77 ? 8.859 -16.812 -12.133 1 97.38 77 MET B CA 1
ATOM 1575 C C . MET B 1 77 ? 8.422 -16.328 -13.516 1 97.38 77 MET B C 1
ATOM 1577 O O . MET B 1 77 ? 8.078 -15.164 -13.695 1 97.38 77 MET B O 1
ATOM 1581 N N . VAL B 1 78 ? 8.328 -17.266 -14.414 1 93.81 78 VAL B N 1
ATOM 1582 C CA . VAL B 1 78 ? 8.258 -16.797 -15.789 1 93.81 78 VAL B CA 1
ATOM 1583 C C . VAL B 1 78 ? 6.918 -17.203 -16.406 1 93.81 78 VAL B C 1
ATOM 1585 O O . VAL B 1 78 ? 6.512 -16.656 -17.438 1 93.81 78 VAL B O 1
ATOM 1588 N N . ASN B 1 79 ? 6.191 -18.125 -15.875 1 97 79 ASN B N 1
ATOM 1589 C CA . ASN B 1 79 ? 4.855 -18.438 -16.375 1 97 79 ASN B CA 1
ATOM 1590 C C . ASN B 1 79 ? 3.891 -17.281 -16.141 1 97 79 ASN B C 1
ATOM 1592 O O . ASN B 1 79 ? 3.648 -16.875 -15.008 1 97 79 ASN B O 1
ATOM 1596 N N . ASN B 1 80 ? 3.363 -16.781 -17.172 1 96.25 80 ASN B N 1
ATOM 1597 C CA . ASN B 1 80 ? 2.566 -15.562 -17.125 1 96.25 80 ASN B CA 1
ATOM 1598 C C . ASN B 1 80 ? 1.324 -15.734 -16.266 1 96.25 80 ASN B C 1
ATOM 1600 O O . ASN B 1 80 ? 0.981 -14.844 -15.484 1 96.25 80 ASN B O 1
ATOM 1604 N N . GLU B 1 81 ? 0.677 -16.812 -16.422 1 96.19 81 GLU B N 1
ATOM 1605 C CA . GLU B 1 81 ? -0.515 -17.047 -15.609 1 96.19 81 GLU B CA 1
ATOM 1606 C C . GLU B 1 81 ? -0.173 -17.094 -14.125 1 96.19 81 GLU B C 1
ATOM 1608 O O . GLU B 1 81 ? -0.894 -16.516 -13.297 1 96.19 81 GLU B O 1
ATOM 1613 N N . HIS B 1 82 ? 0.924 -17.766 -13.82 1 97.88 82 HIS B N 1
ATOM 1614 C CA . HIS B 1 82 ? 1.372 -17.844 -12.438 1 97.88 82 HIS B CA 1
ATOM 1615 C C . HIS B 1 82 ? 1.733 -16.469 -11.891 1 97.88 82 HIS B C 1
ATOM 1617 O O . HIS B 1 82 ? 1.316 -16.094 -10.789 1 97.88 82 HIS B O 1
ATOM 1623 N N . VAL B 1 83 ? 2.445 -15.758 -12.688 1 97.62 83 VAL B N 1
ATOM 1624 C CA . VAL B 1 83 ? 2.893 -14.422 -12.289 1 97.62 83 VAL B CA 1
ATOM 1625 C C . VAL B 1 83 ? 1.682 -13.531 -12.023 1 97.62 83 VAL B C 1
ATOM 1627 O O . VAL B 1 83 ? 1.634 -12.836 -11.008 1 97.62 83 VAL B O 1
ATOM 1630 N N . GLN B 1 84 ? 0.699 -13.594 -12.898 1 96.75 84 GLN B N 1
ATOM 1631 C CA . GLN B 1 84 ? -0.497 -12.773 -12.742 1 96.75 84 GLN B CA 1
ATOM 1632 C C . GLN B 1 84 ? -1.265 -13.148 -11.477 1 96.75 84 GLN B C 1
ATOM 1634 O O . GLN B 1 84 ? -1.748 -12.273 -10.758 1 96.75 84 GLN B O 1
ATOM 1639 N N . GLU B 1 85 ? -1.34 -14.367 -11.234 1 97.69 85 GLU B N 1
ATOM 1640 C CA . GLU B 1 85 ? -2.066 -14.812 -10.047 1 97.69 85 GLU B CA 1
ATOM 1641 C C . GLU B 1 85 ? -1.317 -14.438 -8.773 1 97.69 85 GLU B C 1
ATOM 1643 O O . GLU B 1 85 ? -1.925 -13.992 -7.797 1 97.69 85 GLU B O 1
ATOM 1648 N N . ILE B 1 86 ? -0.076 -14.617 -8.75 1 98.31 86 ILE B N 1
ATOM 1649 C CA . ILE B 1 86 ? 0.741 -14.25 -7.602 1 98.31 86 ILE B CA 1
ATOM 1650 C C . ILE B 1 86 ? 0.649 -12.75 -7.363 1 98.31 86 ILE B C 1
ATOM 1652 O O . ILE B 1 86 ? 0.477 -12.305 -6.227 1 98.31 86 ILE B O 1
ATOM 1656 N N . TRP B 1 87 ? 0.765 -12.031 -8.43 1 98.19 87 TRP B N 1
ATOM 1657 C CA . TRP B 1 87 ? 0.658 -10.586 -8.32 1 98.19 87 TRP B CA 1
ATOM 1658 C C . TRP B 1 87 ? -0.702 -10.18 -7.762 1 98.19 87 TRP B C 1
ATOM 1660 O O . TRP B 1 87 ? -0.792 -9.289 -6.906 1 98.19 87 TRP B O 1
ATOM 1670 N N . ARG B 1 88 ? -1.749 -10.758 -8.219 1 98 88 ARG B N 1
ATOM 1671 C CA . ARG B 1 88 ? -3.092 -10.508 -7.703 1 98 88 ARG B CA 1
ATOM 1672 C C . ARG B 1 88 ? -3.152 -10.734 -6.195 1 98 88 ARG B C 1
ATOM 1674 O O . ARG B 1 88 ? -3.727 -9.93 -5.461 1 98 88 ARG B O 1
ATOM 1681 N N . GLN B 1 89 ? -2.584 -11.852 -5.742 1 98.56 89 GLN B N 1
ATOM 1682 C CA . GLN B 1 89 ? -2.602 -12.172 -4.32 1 98.56 89 GLN B CA 1
ATOM 1683 C C . GLN B 1 89 ? -1.788 -11.156 -3.52 1 98.56 89 GLN B C 1
ATOM 1685 O O . GLN B 1 89 ? -2.168 -10.789 -2.406 1 98.56 89 GLN B O 1
ATOM 1690 N N . ILE B 1 90 ? -0.718 -10.695 -4.074 1 98.62 90 ILE B N 1
ATOM 1691 C CA . ILE B 1 90 ? 0.102 -9.688 -3.41 1 98.62 90 ILE B CA 1
ATOM 1692 C C . ILE B 1 90 ? -0.667 -8.375 -3.32 1 98.62 90 ILE B C 1
ATOM 1694 O O . ILE B 1 90 ? -0.645 -7.703 -2.285 1 98.62 90 ILE B O 1
ATOM 1698 N N . MET B 1 91 ? -1.312 -7.996 -4.359 1 97.69 91 MET B N 1
ATOM 1699 C CA . MET B 1 91 ? -2.115 -6.777 -4.332 1 97.69 91 MET B CA 1
ATOM 1700 C C . MET B 1 91 ? -3.199 -6.863 -3.262 1 97.69 91 MET B C 1
ATOM 1702 O O . MET B 1 91 ? -3.436 -5.895 -2.537 1 97.69 91 MET B O 1
ATOM 1706 N N . LYS B 1 92 ? -3.84 -7.953 -3.145 1 98.5 92 LYS B N 1
ATOM 1707 C CA . LYS B 1 92 ? -4.852 -8.164 -2.113 1 98.5 92 LYS B CA 1
ATOM 1708 C C . LYS B 1 92 ? -4.242 -8.062 -0.717 1 98.5 92 LYS B C 1
ATOM 1710 O O . LYS B 1 92 ? -4.863 -7.512 0.196 1 98.5 92 LYS B O 1
ATOM 1715 N N . LEU B 1 93 ? -3.139 -8.617 -0.583 1 98.38 93 LEU B N 1
ATOM 1716 C CA . LEU B 1 93 ? -2.438 -8.539 0.694 1 98.38 93 LEU B CA 1
ATOM 1717 C C . LEU B 1 93 ? -2.123 -7.094 1.06 1 98.38 93 LEU B C 1
ATOM 1719 O O . LEU B 1 93 ? -2.281 -6.695 2.215 1 98.38 93 LEU B O 1
ATOM 1723 N N . LYS B 1 94 ? -1.597 -6.34 0.071 1 97.56 94 LYS B N 1
ATOM 1724 C CA . LYS B 1 94 ? -1.306 -4.926 0.288 1 97.56 94 LYS B CA 1
ATOM 1725 C C . LYS B 1 94 ? -2.547 -4.176 0.762 1 97.56 94 LYS B C 1
ATOM 1727 O O . LYS B 1 94 ? -2.477 -3.377 1.7 1 97.56 94 LYS B O 1
ATOM 1732 N N . LEU B 1 95 ? -3.621 -4.434 0.135 1 97.88 95 LEU B N 1
ATOM 1733 C CA . LEU B 1 95 ? -4.883 -3.799 0.497 1 97.88 95 LEU B CA 1
ATOM 1734 C C . LEU B 1 95 ? -5.281 -4.152 1.926 1 97.88 95 LEU B C 1
ATOM 1736 O O . LEU B 1 95 ? -5.621 -3.271 2.717 1 97.88 95 LEU B O 1
ATOM 1740 N N . LYS B 1 96 ? -5.25 -5.359 2.205 1 97.81 96 LYS B N 1
ATOM 1741 C CA . LYS B 1 96 ? -5.59 -5.809 3.551 1 97.81 96 LYS B CA 1
ATOM 1742 C C . LYS B 1 96 ? -4.68 -5.168 4.594 1 97.81 96 LYS B C 1
ATOM 1744 O O . LYS B 1 96 ? -5.145 -4.719 5.641 1 97.81 96 LYS B O 1
ATOM 1749 N N . ALA B 1 97 ? -3.385 -5.191 4.309 1 96.81 97 ALA B N 1
ATOM 1750 C CA . ALA B 1 97 ? -2.412 -4.605 5.227 1 96.81 97 ALA B CA 1
ATOM 1751 C C . ALA B 1 97 ? -2.715 -3.129 5.473 1 96.81 97 ALA B C 1
ATOM 1753 O O . ALA B 1 97 ? -2.674 -2.664 6.613 1 96.81 97 ALA B O 1
ATOM 1754 N N . ASP B 1 98 ? -3.037 -2.387 4.406 1 96.38 98 ASP B N 1
ATOM 1755 C CA . ASP B 1 98 ? -3.33 -0.962 4.523 1 96.38 98 ASP B CA 1
ATOM 1756 C C . ASP B 1 98 ? -4.629 -0.729 5.293 1 96.38 98 ASP B C 1
ATOM 1758 O O . ASP B 1 98 ? -4.73 0.215 6.078 1 96.38 98 ASP B O 1
ATOM 1762 N N . ILE B 1 99 ? -5.59 -1.493 5.09 1 97.62 99 ILE B N 1
ATOM 1763 C CA . ILE B 1 99 ? -6.859 -1.388 5.801 1 97.62 99 ILE B CA 1
ATOM 1764 C C . ILE B 1 99 ? -6.633 -1.615 7.293 1 97.62 99 ILE B C 1
ATOM 1766 O O . ILE B 1 99 ? -7.152 -0.87 8.125 1 97.62 99 ILE B O 1
ATOM 1770 N N . MET B 1 100 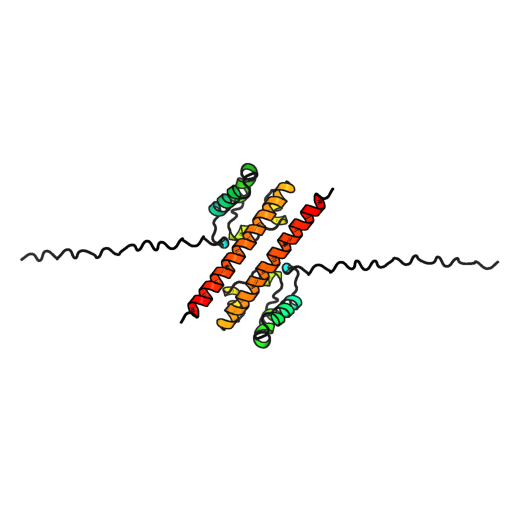? -5.914 -2.615 7.578 1 96.38 100 MET B N 1
ATOM 1771 C CA . 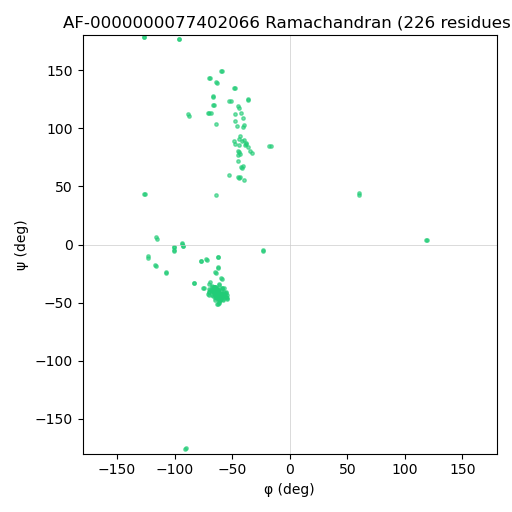MET B 1 100 ? -5.652 -2.93 8.977 1 96.38 100 MET B CA 1
ATOM 1772 C C . MET B 1 100 ? -4.879 -1.801 9.656 1 96.38 100 MET B C 1
ATOM 1774 O O . MET B 1 100 ? -5.152 -1.46 10.805 1 96.38 100 MET B O 1
ATOM 1778 N N . GLU B 1 101 ? -3.896 -1.266 8.953 1 95.19 101 GLU B N 1
ATOM 1779 C CA . GLU B 1 101 ? -3.133 -0.145 9.492 1 95.19 101 GLU B CA 1
ATOM 1780 C C . GLU B 1 101 ? -4.031 1.061 9.758 1 95.19 101 GLU B C 1
ATOM 1782 O O . GLU B 1 101 ? -3.908 1.722 10.789 1 95.19 101 GLU B O 1
ATOM 1787 N N . LEU B 1 102 ? -4.848 1.39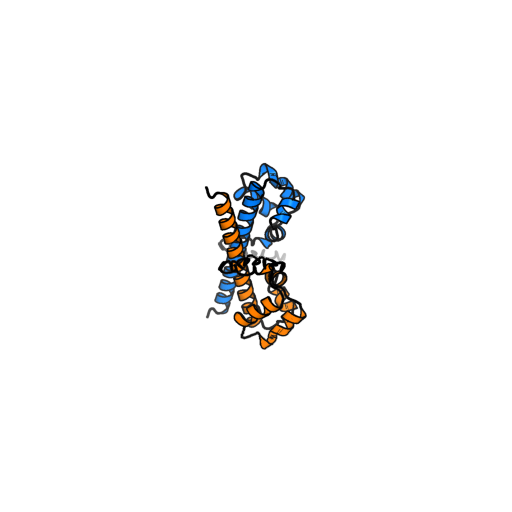7 8.836 1 96.88 102 LEU B N 1
ATOM 1788 C CA . LEU B 1 102 ? -5.766 2.521 8.984 1 96.88 102 LEU B CA 1
ATOM 1789 C C . LEU B 1 102 ? -6.719 2.295 10.156 1 96.88 102 LEU B C 1
ATOM 1791 O O . LEU B 1 102 ? -6.988 3.217 10.93 1 96.88 102 LEU B O 1
ATOM 1795 N N . ARG B 1 103 ? -7.25 1.122 10.289 1 95.88 103 ARG B N 1
ATOM 1796 C CA . ARG B 1 103 ? -8.148 0.779 11.383 1 95.88 103 ARG B CA 1
ATOM 1797 C C . ARG B 1 103 ? -7.453 0.944 12.734 1 95.88 103 ARG B C 1
ATOM 1799 O O . ARG B 1 103 ? -8.039 1.482 13.672 1 95.88 103 ARG B O 1
ATOM 1806 N N . GLU B 1 104 ? -6.234 0.458 12.812 1 94.5 104 GLU B N 1
ATOM 1807 C CA . GLU B 1 104 ? -5.465 0.593 14.047 1 94.5 104 GLU B CA 1
ATOM 1808 C C . GLU B 1 104 ? -5.203 2.061 14.375 1 94.5 104 GLU B C 1
ATOM 1810 O O . GLU B 1 104 ? -5.246 2.459 15.539 1 94.5 104 GLU B O 1
ATOM 1815 N N . PHE B 1 105 ? -4.93 2.746 13.438 1 95.12 105 PHE B N 1
ATOM 1816 C CA . PHE B 1 105 ? -4.695 4.176 13.602 1 95.12 105 PHE B CA 1
ATOM 1817 C C . PHE B 1 105 ? -5.941 4.875 14.133 1 95.12 105 PHE B C 1
ATOM 1819 O O . PHE B 1 105 ? -5.859 5.688 15.055 1 95.12 105 PHE B O 1
ATOM 1826 N N . GLU B 1 106 ? -7.078 4.535 13.594 1 95 106 GLU B N 1
ATOM 1827 C CA . GLU B 1 106 ? -8.344 5.133 14.008 1 95 106 GLU B CA 1
ATOM 1828 C C . GLU B 1 106 ? -8.703 4.742 15.438 1 95 106 GLU B C 1
ATOM 1830 O O . GLU B 1 106 ? -9.211 5.562 16.203 1 95 106 GLU B O 1
ATOM 1835 N N . LYS B 1 107 ? -8.469 3.549 15.805 1 93.5 107 LYS B N 1
ATOM 1836 C CA . LYS B 1 107 ? -8.727 3.07 17.156 1 93.5 107 LYS B CA 1
ATOM 1837 C C . LYS B 1 107 ? -7.883 3.83 18.188 1 93.5 107 LYS B C 1
ATOM 1839 O O . LYS B 1 107 ? -8.375 4.207 19.25 1 93.5 107 LYS B O 1
ATOM 1844 N N . LYS B 1 108 ? -6.656 4 17.859 1 91.81 108 LYS B N 1
ATOM 1845 C CA . LYS B 1 108 ? -5.754 4.727 18.75 1 91.81 108 LYS B CA 1
ATOM 1846 C C . LYS B 1 108 ? -6.199 6.172 18.938 1 91.81 108 LYS B C 1
ATOM 1848 O O . LYS B 1 108 ? -6.145 6.715 20.047 1 91.81 108 LYS B O 1
ATOM 1853 N N . LYS B 1 109 ? -6.641 6.73 17.875 1 90.62 109 LYS B N 1
ATOM 1854 C CA . LYS B 1 109 ? -7.117 8.109 17.938 1 90.62 109 LYS B CA 1
ATOM 1855 C C . LYS B 1 109 ? -8.359 8.219 18.812 1 90.62 109 LYS B C 1
ATOM 1857 O O . LYS B 1 109 ? -8.492 9.172 19.594 1 90.62 109 LYS B O 1
ATOM 1862 N N . ASP B 1 110 ? -9.242 7.277 18.688 1 88.62 110 ASP B N 1
ATOM 1863 C CA . ASP B 1 110 ? -10.461 7.25 19.484 1 88.62 110 ASP B CA 1
ATOM 1864 C C . ASP B 1 110 ? -10.148 7.062 20.969 1 88.62 110 ASP B C 1
ATOM 1866 O O . ASP B 1 110 ? -10.828 7.621 21.828 1 88.62 110 ASP B O 1
ATOM 1870 N N . MET B 1 111 ? -9.172 6.293 21.219 1 87.88 111 MET B N 1
ATOM 1871 C CA . MET B 1 111 ? -8.781 6.023 22.609 1 87.88 111 MET B CA 1
ATOM 1872 C C . MET B 1 111 ? -8.219 7.273 23.266 1 87.88 111 MET B C 1
ATOM 1874 O O . MET B 1 111 ? -8.461 7.52 24.453 1 87.88 111 MET B O 1
ATOM 1878 N N . VAL B 1 112 ? -7.539 8.008 22.516 1 83.56 112 VAL B N 1
ATOM 1879 C CA . VAL B 1 112 ? -6.93 9.227 23.047 1 83.56 112 VAL B CA 1
ATOM 1880 C C . VAL B 1 112 ? -8.016 10.25 23.359 1 83.56 112 VAL B C 1
ATOM 1882 O O . VAL B 1 112 ? -7.867 11.055 24.297 1 83.56 112 VAL B O 1
ATOM 1885 N N . TRP B 1 113 ? -9.055 10.273 22.641 1 80.69 113 TRP B N 1
ATOM 1886 C CA . TRP B 1 113 ? -10.125 11.25 22.828 1 80.69 113 TRP B CA 1
ATOM 1887 C C . TRP B 1 113 ? -11.211 10.688 23.734 1 80.69 113 TRP B C 1
ATOM 1889 O O . TRP B 1 113 ? -12.219 11.352 23.984 1 80.69 113 TRP B O 1
ATOM 1899 N N . ALA B 1 114 ? -10.969 9.531 24.125 1 71.94 114 ALA B N 1
ATOM 1900 C CA . ALA B 1 114 ? -11.953 8.945 25.031 1 71.94 114 ALA B CA 1
ATOM 1901 C C . ALA B 1 114 ? -11.977 9.688 26.375 1 71.94 114 ALA B C 1
ATOM 1903 O O . ALA B 1 114 ? -10.93 10.07 26.891 1 71.94 114 ALA B O 1
ATOM 1904 N N . PRO B 1 115 ? -13.211 10.172 26.859 1 68.12 115 PRO B N 1
ATOM 1905 C CA . PRO B 1 115 ? -13.336 10.891 28.125 1 68.12 115 PRO B CA 1
ATOM 1906 C C . PRO B 1 115 ? -12.727 10.133 29.297 1 68.12 115 PRO B C 1
ATOM 1908 O O . PRO B 1 115 ? -12.594 8.906 29.25 1 68.12 115 PRO B O 1
#

pLDDT: mean 84.21, std 24.72, range [24.86, 98.88]